Protein AF-A0A9D5HPQ9-F1 (afdb_monomer_lite)

Radius of gyration: 27.6 Å; chains: 1; bounding box: 65×71×89 Å

InterPro domains:
  IPR000668 Peptidase C1A, papain C-terminal [PF00112] (44-178)
  IPR000668 Peptidase C1A, papain C-terminal [SM00645] (13-178)
  IPR013128 Peptidase C1A [PTHR12411] (45-172)
  IPR025660 Cysteine peptidase, histidine active site [PS00639] (121-131)
  IPR025661 Cysteine peptidase, asparagine active site [PS00640] (138-157)
  IPR038765 Papain-like cysteine peptidase superfamily [SSF54001] (56-179)
  IPR039417 Papain-like cysteine endopeptidase [cd02248] (59-177)

pLDDT: mean 81.7, std 21.13, range [34.62, 98.88]

Structure (mmCIF, N/CA/C/O backbone):
data_AF-A0A9D5HPQ9-F1
#
_entry.id   AF-A0A9D5HPQ9-F1
#
loop_
_atom_site.group_PDB
_atom_site.id
_atom_site.type_symbol
_atom_site.label_atom_id
_atom_site.label_alt_id
_atom_site.label_comp_id
_atom_site.label_asym_id
_atom_site.label_entity_id
_atom_site.label_seq_id
_atom_site.pdbx_PDB_ins_code
_atom_site.Cartn_x
_atom_site.Cartn_y
_atom_site.Cartn_z
_atom_site.occupancy
_atom_site.B_iso_or_equiv
_atom_site.auth_seq_id
_atom_site.auth_comp_id
_atom_site.auth_asym_id
_atom_site.auth_atom_id
_atom_site.pdbx_PDB_model_num
ATOM 1 N N . MET A 1 1 ? 46.994 -18.334 -70.468 1.00 38.12 1 MET A N 1
ATOM 2 C CA . MET A 1 1 ? 48.173 -18.125 -69.605 1.00 38.12 1 MET A CA 1
ATOM 3 C C . MET A 1 1 ? 47.788 -17.132 -68.518 1.00 38.12 1 MET A C 1
ATOM 5 O O . MET A 1 1 ? 47.482 -16.010 -68.875 1.00 38.12 1 MET A O 1
ATOM 9 N N . ALA A 1 2 ? 47.695 -17.641 -67.278 1.00 39.78 2 ALA A N 1
ATOM 10 C CA . ALA A 1 2 ? 47.855 -17.039 -65.937 1.00 39.78 2 ALA A CA 1
ATOM 11 C C . ALA A 1 2 ? 47.457 -15.565 -65.627 1.00 39.78 2 ALA A C 1
ATOM 13 O O . ALA A 1 2 ? 47.724 -14.686 -66.436 1.00 39.78 2 ALA A O 1
ATOM 14 N N . PRO A 1 3 ? 47.089 -15.239 -64.362 1.00 50.75 3 PRO A N 1
ATOM 15 C CA . PRO A 1 3 ? 46.444 -16.086 -63.348 1.00 50.75 3 PRO A CA 1
ATOM 16 C C . PRO A 1 3 ? 45.387 -15.378 -62.461 1.00 50.75 3 PRO A C 1
ATOM 18 O O . PRO A 1 3 ? 45.191 -14.167 -62.475 1.00 50.75 3 PRO A O 1
ATOM 21 N N . LEU A 1 4 ? 44.740 -16.226 -61.658 1.00 45.69 4 LEU A N 1
ATOM 22 C CA . LEU A 1 4 ? 43.867 -15.968 -60.519 1.00 45.69 4 LEU A CA 1
ATOM 23 C C . LEU A 1 4 ? 44.405 -14.909 -59.535 1.00 45.69 4 LEU A C 1
ATOM 25 O O . LEU A 1 4 ? 45.527 -15.041 -59.053 1.00 45.69 4 LEU A O 1
ATOM 29 N N . PHE A 1 5 ? 43.532 -13.994 -59.099 1.00 52.31 5 PHE A N 1
ATOM 30 C CA . PHE A 1 5 ? 43.597 -13.380 -57.768 1.00 52.31 5 PHE A CA 1
ATOM 31 C C . PHE A 1 5 ? 42.207 -13.390 -57.103 1.00 52.31 5 PHE A C 1
ATOM 33 O O . PHE A 1 5 ? 41.342 -12.575 -57.393 1.00 52.31 5 PHE A O 1
ATOM 40 N N . ILE A 1 6 ? 42.027 -14.393 -56.241 1.00 50.91 6 ILE A N 1
ATOM 41 C CA . ILE A 1 6 ? 41.465 -14.304 -54.884 1.00 50.91 6 ILE A CA 1
ATOM 42 C C . ILE A 1 6 ? 40.050 -13.703 -54.752 1.00 50.91 6 ILE A C 1
ATOM 44 O O . ILE A 1 6 ? 39.838 -12.515 -54.527 1.00 50.91 6 ILE A O 1
ATOM 48 N N . PHE A 1 7 ? 39.083 -14.626 -54.775 1.00 46.41 7 PHE A N 1
ATOM 49 C CA . PHE A 1 7 ? 37.887 -14.629 -53.927 1.00 46.41 7 PHE A CA 1
ATOM 50 C C . PHE A 1 7 ? 38.219 -14.189 -52.491 1.00 46.41 7 PHE A C 1
ATOM 52 O O . PHE A 1 7 ? 39.007 -14.876 -51.849 1.00 46.41 7 PHE A O 1
ATOM 59 N N . LEU A 1 8 ? 37.589 -13.116 -51.994 1.00 48.72 8 LEU A N 1
ATOM 60 C CA . LEU A 1 8 ? 37.090 -12.919 -50.612 1.00 48.72 8 LEU A CA 1
ATOM 61 C C . LEU A 1 8 ? 36.952 -11.421 -50.307 1.00 48.72 8 LEU A C 1
ATOM 63 O O . LEU A 1 8 ? 37.827 -10.804 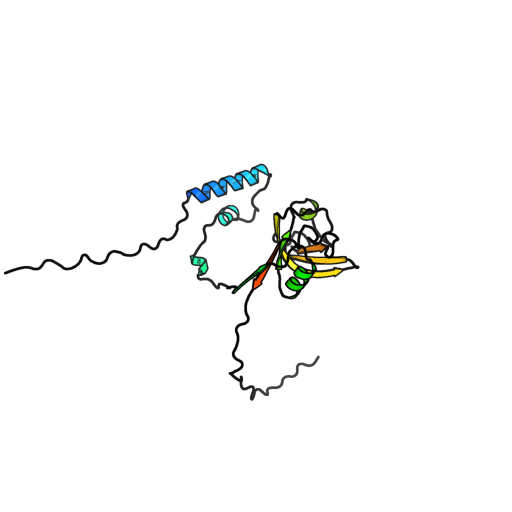-49.708 1.00 48.72 8 LEU A O 1
ATOM 67 N N . LEU A 1 9 ? 35.819 -10.834 -50.691 1.00 41.00 9 LEU A N 1
ATOM 68 C CA . LEU A 1 9 ? 35.341 -9.591 -50.074 1.00 41.00 9 LEU A CA 1
ATOM 69 C C . LEU A 1 9 ? 33.808 -9.538 -50.063 1.00 41.00 9 LEU A C 1
ATOM 71 O O . LEU A 1 9 ? 33.173 -8.539 -50.380 1.00 41.00 9 LEU A O 1
ATOM 75 N N . LEU A 1 10 ? 33.212 -10.667 -49.681 1.00 49.34 10 LEU A N 1
ATOM 76 C CA . LEU A 1 10 ? 31.871 -10.723 -49.116 1.00 49.34 10 LEU A CA 1
ATOM 77 C C . LEU A 1 10 ? 32.011 -11.289 -47.703 1.00 49.34 10 LEU A C 1
ATOM 79 O O . LEU A 1 10 ? 32.726 -12.267 -47.504 1.00 49.34 10 LEU A O 1
ATOM 83 N N . ILE A 1 11 ? 31.268 -10.689 -46.770 1.00 52.34 11 ILE A N 1
ATOM 84 C CA . ILE A 1 11 ? 31.168 -10.999 -45.334 1.00 52.34 11 ILE A CA 1
ATOM 85 C C . ILE A 1 11 ? 32.191 -10.257 -44.457 1.00 52.34 11 ILE A C 1
ATOM 87 O O . ILE A 1 11 ? 33.130 -10.839 -43.943 1.00 52.34 11 ILE A O 1
ATOM 91 N N . PHE A 1 12 ? 31.926 -8.973 -44.207 1.00 45.66 12 PHE A N 1
ATOM 92 C CA . PHE A 1 12 ? 31.966 -8.410 -42.848 1.00 45.66 12 PHE A CA 1
ATOM 93 C C . PHE A 1 12 ? 30.876 -7.334 -42.718 1.00 45.66 12 PHE A C 1
ATOM 95 O O . PHE A 1 12 ? 31.125 -6.175 -42.411 1.00 45.66 12 PHE A O 1
ATOM 102 N N . LEU A 1 13 ? 29.623 -7.739 -42.951 1.00 43.59 13 LEU A N 1
ATOM 103 C CA . LEU A 1 13 ? 28.483 -7.106 -42.287 1.00 43.59 13 LEU A CA 1
ATOM 104 C C . LEU A 1 13 ? 28.211 -7.914 -41.008 1.00 43.59 13 LEU A C 1
ATOM 106 O O . LEU A 1 13 ? 27.186 -8.574 -40.868 1.00 43.59 13 LEU A O 1
ATOM 110 N N . SER A 1 14 ? 29.197 -7.965 -40.107 1.00 43.06 14 SER A N 1
ATOM 111 C CA . SER A 1 14 ? 28.978 -8.508 -38.771 1.00 43.06 14 SER A CA 1
ATOM 112 C C . SER A 1 14 ? 28.248 -7.444 -37.971 1.00 43.06 14 SER A C 1
ATOM 114 O O . SER A 1 14 ? 28.795 -6.378 -37.693 1.00 43.06 14 SER A O 1
ATOM 116 N N . LEU A 1 15 ? 26.996 -7.758 -37.656 1.00 49.41 15 LEU A N 1
ATOM 117 C CA . LEU A 1 15 ? 26.132 -7.039 -36.745 1.00 49.41 15 LEU A CA 1
ATOM 118 C C . LEU A 1 15 ? 26.928 -6.596 -35.511 1.00 49.41 15 LEU A C 1
ATOM 120 O O . LEU A 1 15 ? 27.231 -7.412 -34.640 1.00 49.41 15 LEU A O 1
ATOM 124 N N . THR A 1 16 ? 27.227 -5.304 -35.391 1.00 45.84 16 THR A N 1
ATOM 125 C CA . THR A 1 16 ? 27.439 -4.734 -34.065 1.00 45.84 16 THR A CA 1
ATOM 126 C C . THR A 1 16 ? 26.053 -4.640 -33.454 1.00 45.84 16 THR A C 1
ATOM 128 O O . THR A 1 16 ? 25.278 -3.733 -33.761 1.00 45.84 16 THR A O 1
ATOM 131 N N . SER A 1 17 ? 25.710 -5.647 -32.655 1.00 49.41 17 SER A N 1
ATOM 132 C CA . SER A 1 17 ? 24.588 -5.606 -31.731 1.00 49.41 17 SER A CA 1
ATOM 133 C C . SER A 1 17 ? 24.601 -4.256 -31.026 1.00 49.41 17 SER A C 1
ATOM 135 O O . SER A 1 17 ? 25.559 -3.934 -30.323 1.00 49.41 17 SER A O 1
ATOM 137 N N . SER A 1 18 ? 23.564 -3.456 -31.248 1.00 43.44 18 SER A N 1
ATOM 138 C CA . SER A 1 18 ? 23.317 -2.224 -30.514 1.00 43.44 18 SER A CA 1
ATOM 139 C C . SER A 1 18 ? 23.038 -2.592 -29.058 1.00 43.44 18 SER A C 1
ATOM 141 O O . SER A 1 18 ? 21.891 -2.703 -28.636 1.00 43.44 18 SER A O 1
ATOM 143 N N . SER A 1 19 ? 24.086 -2.822 -28.270 1.00 53.97 19 SER A N 1
ATOM 144 C CA . SER A 1 19 ? 23.981 -2.626 -26.835 1.00 53.97 19 SER A CA 1
ATOM 145 C C . SER A 1 19 ? 23.745 -1.131 -26.663 1.00 53.97 19 SER A C 1
ATOM 147 O O . SER A 1 19 ? 24.659 -0.342 -26.901 1.00 53.97 19 SER A O 1
ATOM 149 N N . LEU A 1 20 ? 22.513 -0.733 -26.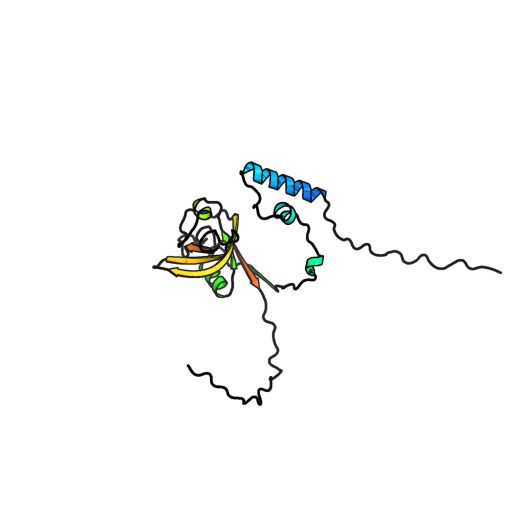338 1.00 46.97 20 LEU A N 1
ATOM 150 C CA . LEU A 1 20 ? 22.236 0.616 -25.858 1.00 46.97 20 LEU A CA 1
ATOM 151 C C . LEU A 1 20 ? 23.067 0.834 -24.586 1.00 46.97 20 LEU A C 1
ATOM 153 O O . LEU A 1 20 ? 22.629 0.527 -23.481 1.00 46.97 20 LEU A O 1
ATOM 157 N N . SER A 1 21 ? 24.279 1.356 -24.733 1.00 55.25 21 SER A N 1
ATOM 158 C CA . SER A 1 21 ? 24.924 2.118 -23.680 1.00 55.25 21 SER A CA 1
ATOM 159 C C . SER A 1 21 ? 24.145 3.425 -23.581 1.00 55.25 21 SER A C 1
ATOM 161 O O . SER A 1 21 ? 24.207 4.273 -24.471 1.00 55.25 21 SER A O 1
ATOM 163 N N . ILE A 1 22 ? 23.345 3.567 -22.524 1.00 56.34 22 ILE A N 1
ATOM 164 C CA . ILE A 1 22 ? 22.762 4.863 -22.173 1.00 56.34 22 ILE A CA 1
ATOM 165 C C . ILE A 1 22 ? 23.944 5.840 -22.028 1.00 56.34 22 ILE A C 1
ATOM 167 O O . ILE A 1 22 ? 24.915 5.503 -21.345 1.00 56.34 22 ILE A O 1
ATOM 171 N N . PRO A 1 23 ? 23.929 7.007 -22.693 1.00 49.50 23 PRO A N 1
ATOM 172 C CA . PRO A 1 23 ? 25.040 7.946 -22.623 1.00 49.50 23 PRO A CA 1
ATOM 173 C C . PRO A 1 23 ? 25.263 8.414 -21.177 1.00 49.50 23 PRO A C 1
ATOM 175 O O . PRO A 1 23 ? 24.329 8.860 -20.512 1.00 49.50 23 PRO A O 1
ATOM 178 N N . ILE A 1 24 ? 26.523 8.355 -20.727 1.00 55.88 24 ILE A N 1
ATOM 179 C CA . ILE A 1 24 ? 27.037 8.740 -19.391 1.00 55.88 24 ILE A CA 1
ATOM 180 C C . ILE A 1 24 ? 26.511 10.115 -18.922 1.00 55.88 24 ILE A C 1
ATOM 182 O O . ILE A 1 24 ? 26.346 10.366 -17.732 1.00 55.88 24 ILE A O 1
ATOM 186 N N . GLN A 1 25 ? 26.189 11.002 -19.863 1.00 50.41 25 GLN A N 1
ATOM 187 C CA . GLN A 1 25 ? 25.683 12.348 -19.605 1.00 50.41 25 GLN A CA 1
ATOM 188 C C . GLN A 1 25 ? 24.333 12.378 -18.858 1.00 50.41 25 GLN A C 1
ATOM 190 O O . GLN A 1 25 ? 24.101 13.278 -18.055 1.00 50.41 25 GLN A O 1
ATOM 195 N N . TYR A 1 26 ? 23.472 11.370 -19.049 1.00 54.91 26 TYR A N 1
ATOM 196 C CA . TYR A 1 26 ? 22.179 11.287 -18.354 1.00 54.91 26 TYR A CA 1
ATOM 197 C C . TYR A 1 26 ? 22.326 10.898 -16.867 1.00 54.91 26 TYR A C 1
ATOM 199 O O . TYR A 1 26 ? 21.518 11.288 -16.020 1.00 54.91 26 TYR A O 1
ATOM 207 N N . GLU A 1 27 ? 23.389 10.165 -16.526 1.00 66.56 27 GLU A N 1
ATOM 208 C CA . GLU A 1 27 ? 23.674 9.703 -15.163 1.00 66.56 27 GLU A CA 1
ATOM 209 C C . GLU A 1 27 ? 24.104 10.864 -14.249 1.00 66.56 27 GLU A C 1
ATOM 211 O O . GLU A 1 27 ? 23.610 10.987 -13.125 1.00 66.56 27 GLU A O 1
ATOM 216 N N . SER A 1 28 ? 24.962 11.770 -14.742 1.00 70.12 28 SER A N 1
ATOM 217 C CA . SER A 1 28 ? 25.439 12.920 -13.961 1.00 70.12 28 SER A CA 1
ATOM 218 C C . SER A 1 28 ? 24.342 13.939 -13.661 1.00 70.12 28 SER A C 1
ATOM 220 O O . SER A 1 28 ? 24.288 14.456 -12.546 1.00 70.12 28 SER A O 1
ATOM 222 N N . GLU A 1 29 ? 23.456 14.213 -14.621 1.00 77.81 29 GLU A N 1
ATOM 223 C CA . GLU A 1 29 ? 22.357 15.170 -14.439 1.00 77.81 29 GLU A CA 1
ATOM 224 C C . GLU A 1 29 ? 21.319 14.634 -13.447 1.00 77.81 29 GLU A C 1
ATOM 226 O O . GLU A 1 29 ? 20.934 15.335 -12.510 1.00 77.81 29 GLU A O 1
ATOM 231 N N . THR A 1 30 ? 20.933 13.360 -13.580 1.00 77.44 30 THR A N 1
ATOM 232 C CA . THR A 1 30 ? 19.990 12.706 -12.657 1.00 77.44 30 THR A CA 1
ATOM 233 C C . THR A 1 30 ? 20.536 12.690 -11.228 1.00 77.44 30 THR A C 1
ATOM 235 O O . THR A 1 30 ? 19.816 13.010 -10.278 1.00 77.44 30 THR A O 1
ATOM 238 N N . ARG A 1 31 ? 21.833 12.388 -11.073 1.00 82.00 31 ARG A N 1
ATOM 239 C CA . ARG A 1 31 ? 22.522 12.437 -9.780 1.00 82.00 31 ARG A CA 1
ATOM 240 C C . ARG A 1 31 ? 22.549 13.852 -9.211 1.00 82.00 31 ARG A C 1
ATOM 242 O O . ARG A 1 31 ? 22.188 14.035 -8.056 1.00 82.00 31 ARG A O 1
ATOM 249 N N . GLN A 1 32 ? 22.891 14.866 -10.004 1.00 84.94 32 GLN A N 1
ATOM 250 C CA . GLN A 1 32 ? 22.898 16.260 -9.542 1.00 84.94 32 GLN A CA 1
ATOM 251 C C . GLN A 1 32 ? 21.516 16.755 -9.098 1.00 84.94 32 GLN A C 1
ATOM 253 O O . GLN A 1 32 ? 21.417 17.420 -8.067 1.00 84.94 32 GLN A O 1
ATOM 258 N N . ILE A 1 33 ? 20.450 16.413 -9.828 1.00 84.88 33 ILE A N 1
ATOM 259 C CA . ILE A 1 33 ? 19.077 16.804 -9.473 1.00 84.88 33 ILE A CA 1
ATOM 260 C C . ILE A 1 33 ? 18.684 16.216 -8.115 1.00 84.88 33 ILE A C 1
ATOM 262 O O . ILE A 1 33 ? 18.168 16.930 -7.253 1.00 84.88 33 ILE A O 1
ATOM 266 N N . PHE A 1 34 ? 18.943 14.926 -7.906 1.00 84.25 34 PHE A N 1
ATOM 267 C CA . PHE A 1 34 ? 18.580 14.256 -6.662 1.00 84.25 34 PHE A CA 1
ATOM 268 C C . PHE A 1 34 ? 19.435 14.719 -5.475 1.00 84.25 34 PHE A C 1
ATOM 270 O O . PHE A 1 34 ? 18.898 14.983 -4.404 1.00 84.25 34 PHE A O 1
ATOM 277 N N . GLU A 1 35 ? 20.745 14.899 -5.656 1.00 86.00 35 GLU A N 1
ATOM 278 C CA . GLU A 1 35 ? 21.619 15.486 -4.626 1.00 86.00 35 GLU A CA 1
ATOM 279 C C . GLU A 1 35 ? 21.175 16.912 -4.264 1.00 86.00 35 GLU A C 1
ATOM 281 O O . GLU A 1 35 ? 21.096 17.270 -3.089 1.00 86.00 35 GLU A O 1
ATOM 286 N N . GLY A 1 36 ? 20.794 17.716 -5.262 1.00 87.88 36 GLY A N 1
ATOM 287 C CA . GLY A 1 36 ? 20.205 19.035 -5.042 1.00 87.88 36 GLY A CA 1
ATOM 288 C C . GLY A 1 36 ? 18.900 18.966 -4.242 1.00 87.88 36 GLY A C 1
ATOM 289 O O . GLY A 1 36 ? 18.675 19.783 -3.347 1.00 87.88 36 GLY A O 1
ATOM 290 N N . TRP A 1 37 ? 18.057 17.963 -4.506 1.00 87.75 37 TRP A N 1
ATOM 291 C CA . TRP A 1 37 ? 16.849 17.708 -3.720 1.00 87.75 37 TRP A CA 1
ATOM 292 C C . TRP A 1 37 ? 17.170 17.318 -2.272 1.00 87.75 37 TRP A C 1
ATOM 294 O O . TRP A 1 37 ? 16.543 17.865 -1.363 1.00 87.75 37 TRP A O 1
ATOM 304 N N . LEU A 1 38 ? 18.150 16.437 -2.040 1.00 86.69 38 LEU A N 1
ATOM 305 C CA . LEU A 1 38 ? 18.577 16.033 -0.696 1.00 86.69 38 LEU A CA 1
ATOM 306 C C . LEU A 1 38 ? 19.010 17.245 0.134 1.00 86.69 38 LEU A C 1
ATOM 308 O O . LEU A 1 38 ? 18.511 17.442 1.242 1.00 86.69 38 LEU A O 1
ATOM 312 N N . ILE A 1 39 ? 19.867 18.098 -0.438 1.00 88.06 39 ILE A N 1
ATOM 313 C CA . ILE A 1 39 ? 20.344 19.331 0.201 1.00 88.06 39 ILE A CA 1
ATOM 314 C C . ILE A 1 39 ? 19.168 20.259 0.518 1.00 88.06 39 ILE A C 1
ATOM 316 O O . ILE A 1 39 ? 19.036 20.725 1.651 1.00 88.06 39 ILE A O 1
ATOM 320 N N . LYS A 1 40 ? 18.274 20.485 -0.455 1.00 91.56 40 LYS A N 1
ATOM 321 C CA . LYS A 1 40 ? 17.101 21.358 -0.298 1.00 91.56 40 LYS A CA 1
ATOM 322 C C . LYS A 1 40 ? 16.170 20.916 0.839 1.00 91.56 40 LYS A C 1
ATOM 324 O O . LYS A 1 40 ? 15.532 21.768 1.449 1.00 91.56 40 LYS A O 1
ATOM 329 N N . HIS A 1 41 ? 16.085 19.616 1.119 1.00 83.94 41 HIS A N 1
ATOM 330 C CA . HIS A 1 41 ? 15.172 19.052 2.123 1.00 83.94 41 HIS A CA 1
ATOM 331 C C . HIS A 1 41 ? 15.889 18.516 3.368 1.00 83.94 41 HIS A C 1
ATOM 333 O O . HIS A 1 41 ? 15.272 17.806 4.164 1.00 83.94 41 HIS A O 1
ATOM 339 N N . SER A 1 42 ? 17.180 18.827 3.533 1.00 85.56 42 SER A N 1
ATOM 340 C CA . SER A 1 42 ? 18.008 18.352 4.652 1.00 85.56 42 SER A CA 1
ATOM 341 C C . SER A 1 42 ? 17.936 16.829 4.848 1.00 85.56 42 SER A C 1
ATOM 343 O O . SER A 1 42 ? 17.895 16.330 5.972 1.00 85.56 42 SER A O 1
ATOM 345 N N . LYS A 1 43 ? 17.885 16.082 3.741 1.00 84.00 43 LYS A N 1
ATOM 346 C CA . LYS A 1 43 ? 17.922 14.617 3.721 1.00 84.00 43 LYS A CA 1
ATOM 347 C C . LYS A 1 43 ? 19.343 14.145 3.416 1.00 84.00 43 LYS A C 1
ATOM 349 O O . LYS A 1 43 ? 20.098 14.828 2.729 1.00 84.00 43 LYS A O 1
ATOM 354 N N . SER A 1 44 ? 19.695 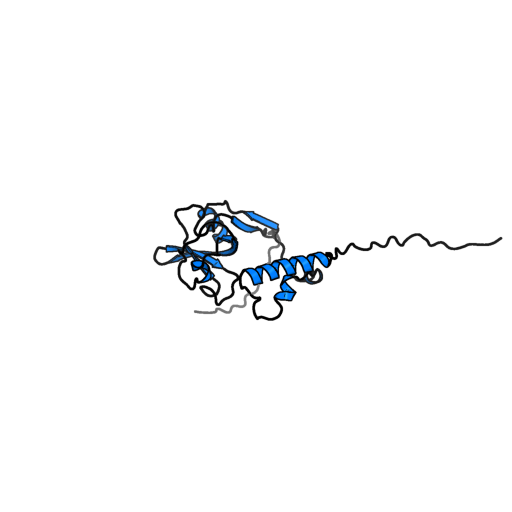12.961 3.898 1.00 82.12 44 SER A N 1
ATOM 355 C CA . SER A 1 44 ? 20.954 12.287 3.579 1.00 82.12 44 SER A CA 1
ATOM 356 C C . SER A 1 44 ? 20.677 10.887 3.046 1.00 82.12 44 SER A C 1
ATOM 358 O O . SER A 1 44 ? 19.596 10.336 3.264 1.00 82.12 44 SER A O 1
ATOM 360 N N . TYR A 1 45 ? 21.669 10.300 2.379 1.00 78.19 45 TYR A N 1
ATOM 361 C CA . TYR A 1 45 ? 21.689 8.853 2.178 1.00 78.19 45 TYR A CA 1
ATOM 362 C C . TYR A 1 45 ? 21.683 8.140 3.534 1.00 78.19 45 TYR A C 1
ATOM 364 O O . TYR A 1 45 ? 22.130 8.690 4.547 1.00 78.19 45 TYR A O 1
ATOM 372 N N . ASN A 1 46 ? 21.159 6.923 3.543 1.00 70.44 46 ASN A N 1
ATOM 373 C CA . ASN A 1 46 ? 21.265 6.009 4.660 1.00 70.44 46 ASN A CA 1
ATOM 374 C C . ASN A 1 46 ? 22.736 5.575 4.820 1.00 70.44 46 ASN A C 1
ATOM 376 O O . ASN A 1 46 ? 23.487 5.446 3.853 1.00 70.44 46 ASN A O 1
ATOM 380 N N . ASN A 1 47 ? 23.170 5.381 6.065 1.00 66.88 47 ASN A N 1
ATOM 381 C CA . ASN A 1 47 ? 24.562 5.083 6.409 1.00 66.88 47 ASN A CA 1
ATOM 382 C C . ASN A 1 47 ? 24.971 3.630 6.095 1.00 66.88 47 ASN A C 1
ATOM 384 O O . ASN A 1 47 ? 26.110 3.243 6.356 1.00 66.88 47 ASN A O 1
ATOM 388 N N . ASN A 1 48 ? 24.073 2.811 5.543 1.00 61.66 48 ASN A N 1
ATOM 389 C CA . ASN A 1 48 ? 24.395 1.483 5.033 1.00 61.66 48 ASN A CA 1
ATOM 390 C C . ASN A 1 48 ? 25.023 1.591 3.628 1.00 61.66 48 ASN A C 1
ATOM 392 O O . ASN A 1 48 ? 24.474 2.119 2.664 1.00 61.66 48 ASN A O 1
ATOM 396 N N . THR A 1 49 ? 26.275 1.152 3.561 1.00 66.81 49 THR A N 1
ATOM 397 C CA . THR A 1 49 ? 27.260 1.493 2.535 1.00 66.81 49 THR A CA 1
ATOM 398 C C . THR A 1 49 ? 26.955 0.898 1.165 1.00 66.81 49 THR A C 1
ATOM 400 O O . THR A 1 49 ? 27.220 -0.282 0.953 1.00 66.81 49 THR A O 1
ATOM 403 N N . ASN A 1 50 ? 26.494 1.769 0.258 1.00 66.00 50 ASN A N 1
ATOM 404 C CA . ASN A 1 50 ? 26.570 1.754 -1.218 1.00 66.00 50 ASN A CA 1
ATOM 405 C C . ASN A 1 50 ? 25.307 2.342 -1.884 1.00 66.00 50 ASN A C 1
ATOM 407 O O . ASN A 1 50 ? 25.310 2.490 -3.104 1.00 66.00 50 ASN A O 1
ATOM 411 N N . GLU A 1 51 ? 24.288 2.759 -1.115 1.00 72.81 51 GLU A N 1
ATOM 412 C CA . GLU A 1 51 ? 23.022 3.325 -1.626 1.00 72.81 51 GLU A CA 1
ATOM 413 C C . GLU A 1 51 ? 23.238 4.397 -2.704 1.00 72.81 51 GLU A C 1
ATOM 415 O O . GLU A 1 51 ? 22.570 4.394 -3.738 1.00 72.81 51 GLU A O 1
ATOM 420 N N . LYS A 1 52 ? 24.210 5.293 -2.486 1.00 72.75 52 LYS A N 1
ATOM 421 C CA . LYS A 1 52 ? 24.558 6.352 -3.436 1.00 72.75 52 LYS A CA 1
ATOM 422 C C . LYS A 1 52 ? 24.938 5.806 -4.808 1.00 72.75 52 LYS A C 1
ATOM 424 O O . LYS A 1 52 ? 24.476 6.338 -5.805 1.00 72.75 52 LYS A O 1
ATOM 429 N N . GLU A 1 53 ? 25.767 4.770 -4.863 1.00 74.81 53 GLU A N 1
ATOM 430 C CA . GLU A 1 53 ? 26.198 4.185 -6.134 1.00 74.81 53 GLU A CA 1
ATOM 431 C C . GLU A 1 53 ? 25.158 3.195 -6.674 1.00 74.81 53 GLU A C 1
ATOM 433 O O . GLU A 1 53 ? 24.979 3.104 -7.882 1.00 74.81 53 GLU A O 1
ATOM 438 N N . GLU A 1 54 ? 24.408 2.502 -5.808 1.00 74.88 54 GLU A N 1
ATOM 439 C CA . GLU A 1 54 ? 23.336 1.588 -6.216 1.00 74.88 54 GLU A CA 1
ATOM 440 C C . GLU A 1 54 ? 22.143 2.298 -6.862 1.00 74.88 54 GLU A C 1
ATOM 442 O O . GLU A 1 54 ? 21.608 1.795 -7.852 1.00 74.88 54 GLU A O 1
ATOM 447 N N . ARG A 1 55 ? 21.754 3.477 -6.354 1.00 76.56 55 ARG A N 1
ATOM 448 C CA . ARG A 1 55 ? 20.609 4.263 -6.848 1.00 76.56 55 ARG A CA 1
ATOM 449 C C . ARG A 1 55 ? 20.739 4.655 -8.321 1.00 76.56 55 ARG A C 1
ATOM 451 O O . ARG A 1 55 ? 19.722 4.747 -9.002 1.00 76.56 55 ARG A O 1
ATOM 458 N N . TYR A 1 56 ? 21.961 4.865 -8.810 1.00 76.62 56 TYR A N 1
ATOM 459 C CA . TYR A 1 56 ? 22.221 5.264 -10.199 1.00 76.62 56 TYR A CA 1
ATOM 460 C C . TYR A 1 56 ? 22.767 4.125 -11.061 1.00 76.62 56 TYR A C 1
ATOM 462 O O . TYR A 1 56 ? 23.216 4.365 -12.180 1.00 76.62 56 TYR A O 1
ATOM 470 N N . ARG A 1 57 ? 22.718 2.872 -10.585 1.00 75.00 57 ARG A N 1
ATOM 471 C CA . ARG A 1 57 ? 23.157 1.739 -11.404 1.00 75.00 57 ARG A CA 1
ATOM 472 C C . ARG A 1 57 ? 22.310 1.625 -12.665 1.00 75.00 57 ARG A C 1
ATOM 474 O O . ARG A 1 57 ? 21.089 1.496 -12.612 1.00 75.00 57 ARG A O 1
ATOM 481 N N . VAL A 1 58 ? 22.998 1.555 -13.799 1.00 80.31 58 VAL A N 1
ATOM 482 C CA . VAL A 1 58 ? 22.407 1.152 -15.075 1.00 80.31 58 VAL A CA 1
ATOM 483 C C . VAL A 1 58 ? 21.935 -0.304 -14.982 1.00 80.31 58 VAL A C 1
ATOM 485 O O . VAL A 1 58 ? 22.515 -1.118 -14.256 1.00 80.31 58 VAL A O 1
ATOM 488 N N . CYS A 1 59 ? 20.865 -0.628 -15.714 1.00 82.19 59 CYS A N 1
ATOM 489 C CA . CYS A 1 59 ? 20.330 -1.983 -15.806 1.00 82.19 59 CYS A CA 1
ATOM 490 C C . CYS A 1 59 ? 21.436 -2.981 -16.191 1.00 82.19 59 CYS A C 1
ATOM 492 O O . CYS A 1 59 ? 21.946 -2.968 -17.310 1.00 82.19 59 CYS A O 1
ATOM 494 N N . ASP A 1 60 ? 21.798 -3.851 -15.248 1.00 83.69 60 ASP A N 1
ATOM 495 C CA . ASP A 1 60 ? 22.780 -4.912 -15.453 1.00 83.69 60 ASP A CA 1
ATOM 496 C C . ASP A 1 60 ? 22.088 -6.132 -16.067 1.00 83.69 60 ASP A C 1
ATOM 498 O O . ASP A 1 60 ? 21.496 -6.961 -15.368 1.00 83.69 60 ASP A O 1
ATOM 502 N N . THR A 1 61 ? 22.142 -6.229 -17.394 1.00 84.19 61 THR A N 1
ATOM 503 C CA . THR A 1 61 ? 21.483 -7.297 -18.154 1.00 84.19 61 THR A CA 1
ATOM 504 C C . THR A 1 61 ? 22.044 -8.681 -17.842 1.00 84.19 61 THR A C 1
ATOM 506 O O . THR A 1 61 ? 21.333 -9.668 -18.020 1.00 84.19 61 THR A O 1
ATOM 509 N N . ASN A 1 62 ? 23.257 -8.793 -17.287 1.00 84.88 62 ASN A N 1
ATOM 510 C CA . ASN A 1 62 ? 23.805 -10.086 -16.875 1.00 84.88 62 ASN A CA 1
ATOM 511 C C . ASN A 1 62 ? 22.990 -10.702 -15.733 1.00 84.88 62 ASN A C 1
ATOM 513 O O . ASN A 1 62 ? 22.866 -11.925 -15.653 1.00 84.88 62 ASN A O 1
ATOM 517 N N . LYS A 1 63 ? 22.345 -9.876 -14.895 1.00 82.88 63 LYS A N 1
ATOM 518 C CA . LYS A 1 63 ? 21.429 -10.358 -13.850 1.00 82.88 63 LYS A CA 1
ATOM 519 C C . LYS A 1 63 ? 20.146 -10.973 -14.414 1.00 82.88 63 LYS A C 1
ATOM 521 O O . LYS A 1 63 ? 19.485 -11.716 -13.693 1.00 82.88 63 LYS A O 1
ATOM 526 N N . LEU A 1 64 ? 19.808 -10.748 -15.688 1.00 79.31 64 LEU A N 1
ATOM 527 C CA . LEU A 1 64 ? 18.657 -11.393 -16.341 1.00 79.31 64 LEU A CA 1
ATOM 528 C C . LEU A 1 64 ? 18.857 -12.900 -16.544 1.00 79.31 64 LEU A C 1
ATOM 530 O O . LEU A 1 64 ? 17.880 -13.619 -16.719 1.00 79.31 64 LEU A O 1
ATOM 534 N N . SER A 1 65 ? 20.101 -13.387 -16.484 1.00 79.69 65 SER A N 1
ATOM 535 C CA . SER A 1 65 ? 20.409 -14.824 -16.512 1.00 79.69 65 SER A CA 1
ATOM 536 C C . SER A 1 65 ? 20.029 -15.562 -15.216 1.00 79.69 65 SER A C 1
ATOM 538 O O . SER A 1 65 ? 20.062 -16.792 -15.168 1.00 79.69 65 SER A O 1
ATOM 540 N N . SER A 1 66 ? 19.659 -14.827 -14.160 1.00 84.62 66 SER A N 1
ATOM 541 C CA . SER A 1 66 ? 19.182 -15.396 -12.898 1.00 84.62 66 SER A CA 1
ATOM 542 C C . SER A 1 66 ? 17.762 -15.977 -13.019 1.00 84.62 66 SER A C 1
ATOM 544 O O . SER A 1 66 ? 17.103 -15.873 -14.052 1.00 84.62 66 SER A O 1
ATOM 546 N N . ARG A 1 67 ? 17.263 -16.630 -11.958 1.00 84.62 67 ARG A N 1
ATOM 547 C CA . ARG A 1 67 ? 15.877 -17.125 -11.927 1.00 84.62 67 ARG A CA 1
ATOM 548 C C . ARG A 1 67 ? 14.906 -15.942 -11.995 1.00 84.62 67 ARG A C 1
ATOM 550 O O . ARG A 1 67 ? 14.760 -15.210 -11.022 1.00 84.62 67 ARG A O 1
ATOM 557 N N . VAL A 1 68 ? 14.207 -15.802 -13.118 1.00 87.44 68 VAL A N 1
ATOM 558 C CA . VAL A 1 68 ? 13.188 -14.764 -13.331 1.00 87.44 68 VAL A CA 1
ATOM 559 C C . VAL A 1 68 ? 11.786 -15.347 -13.156 1.00 87.44 68 VAL A C 1
ATOM 561 O O . VAL A 1 68 ? 11.480 -16.438 -13.640 1.00 87.44 68 VAL A O 1
ATOM 564 N N . VAL A 1 69 ? 10.911 -14.597 -12.484 1.00 90.69 69 VAL A N 1
ATOM 565 C CA . VAL A 1 69 ? 9.471 -14.876 -12.415 1.00 90.69 69 VAL A CA 1
ATOM 566 C C . VAL A 1 69 ? 8.755 -14.000 -13.439 1.00 90.69 69 VAL A C 1
ATOM 568 O O . VAL A 1 69 ? 8.990 -12.797 -13.497 1.00 90.69 69 VAL A O 1
ATOM 571 N N . SER A 1 70 ? 7.865 -14.590 -14.238 1.00 92.12 70 SER A N 1
ATOM 572 C CA . SER A 1 70 ? 7.019 -13.854 -15.183 1.00 92.12 70 SER A CA 1
ATOM 573 C C . SER A 1 70 ? 5.578 -13.765 -14.694 1.00 92.12 70 SER A C 1
ATOM 575 O O . SER A 1 70 ? 5.049 -14.719 -14.117 1.00 92.12 70 SER A O 1
ATOM 577 N N . ILE A 1 71 ? 4.918 -12.651 -14.994 1.00 96.44 71 ILE A N 1
ATOM 578 C CA . ILE A 1 71 ? 3.469 -12.469 -14.849 1.00 96.44 71 ILE A CA 1
ATOM 579 C C . ILE A 1 71 ? 2.823 -12.518 -16.232 1.00 96.44 71 ILE A C 1
ATOM 581 O O . ILE A 1 71 ? 3.469 -12.214 -17.231 1.00 96.44 71 ILE A O 1
ATOM 585 N N . ASP A 1 72 ? 1.549 -12.883 -16.293 1.00 97.25 72 ASP A N 1
ATOM 586 C CA . ASP A 1 72 ? 0.810 -12.967 -17.558 1.00 97.25 72 ASP A CA 1
ATOM 587 C C . ASP A 1 72 ? -0.007 -11.688 -17.829 1.00 97.25 72 ASP A C 1
ATOM 589 O O . ASP A 1 72 ? -0.681 -11.568 -18.850 1.00 97.25 72 ASP A O 1
ATOM 593 N N . GLY A 1 73 ? 0.027 -10.741 -16.889 1.00 97.75 73 GLY A N 1
ATOM 594 C CA . GLY A 1 73 ? -0.610 -9.435 -16.965 1.00 97.75 73 GLY A CA 1
ATOM 595 C C . GLY A 1 73 ? -0.739 -8.803 -15.583 1.00 97.75 73 GLY A C 1
ATOM 596 O O . GLY A 1 73 ? -0.251 -9.337 -14.587 1.00 97.75 73 GLY A O 1
ATOM 597 N N . TYR A 1 74 ? -1.440 -7.681 -15.516 1.00 98.12 74 TYR A N 1
ATOM 598 C CA . TYR A 1 74 ? -1.842 -7.023 -14.277 1.00 98.12 74 TYR A CA 1
ATOM 599 C C . TYR A 1 74 ? -3.245 -6.446 -14.454 1.00 98.12 74 TYR A C 1
ATOM 601 O O . TYR A 1 74 ? -3.738 -6.310 -15.577 1.00 98.12 74 TYR A O 1
ATOM 609 N N . ARG A 1 75 ? -3.911 -6.124 -13.348 1.00 98.06 75 ARG A N 1
ATOM 610 C CA . ARG A 1 75 ? -5.217 -5.465 -13.365 1.00 98.06 75 ARG A CA 1
ATOM 611 C C . ARG A 1 75 ? -5.278 -4.340 -12.361 1.00 98.06 75 ARG A C 1
ATOM 613 O O . ARG A 1 75 ? -4.718 -4.438 -11.273 1.00 98.06 75 ARG A O 1
ATOM 620 N N . PHE A 1 76 ? -6.026 -3.312 -12.738 1.00 98.50 76 PHE A N 1
ATOM 621 C CA . PHE A 1 76 ? -6.488 -2.289 -11.819 1.00 98.50 76 PHE A CA 1
ATOM 622 C C . PHE A 1 76 ? -7.679 -2.811 -11.020 1.00 98.50 76 PHE A C 1
ATOM 624 O O . PHE A 1 76 ? -8.550 -3.511 -11.544 1.00 98.50 76 PHE A O 1
ATOM 631 N N . VAL A 1 77 ? -7.716 -2.450 -9.745 1.00 98.56 77 VAL A N 1
ATOM 632 C CA . VAL A 1 77 ? -8.925 -2.522 -8.927 1.00 98.56 77 VAL A CA 1
ATOM 633 C C . VAL A 1 77 ? -9.795 -1.312 -9.269 1.00 98.56 77 VAL A C 1
ATOM 635 O O . VAL A 1 77 ? -9.270 -0.235 -9.550 1.00 98.56 77 VAL A O 1
ATOM 638 N N . ASN A 1 78 ? -11.121 -1.468 -9.233 1.00 98.31 78 ASN A N 1
ATOM 639 C CA . ASN A 1 78 ? -12.031 -0.340 -9.425 1.00 98.31 78 ASN A CA 1
ATOM 640 C C . ASN A 1 78 ? -11.724 0.768 -8.400 1.00 98.31 78 ASN A C 1
ATOM 642 O O . ASN A 1 78 ? -11.789 0.499 -7.195 1.00 98.31 78 ASN A O 1
ATOM 646 N N . PRO A 1 79 ? -11.398 1.990 -8.853 1.00 98.00 79 PRO A N 1
ATOM 647 C CA . PRO A 1 79 ? -10.977 3.063 -7.968 1.00 98.00 79 PRO A CA 1
ATOM 648 C C . PRO A 1 79 ? -12.150 3.579 -7.132 1.00 98.00 79 PRO A C 1
ATOM 650 O O . PRO A 1 79 ? -13.310 3.487 -7.535 1.00 98.00 79 PRO A O 1
ATOM 653 N N . ARG A 1 80 ? -11.831 4.171 -5.978 1.00 97.56 80 ARG A N 1
ATOM 654 C CA . ARG A 1 80 ? -12.787 4.730 -5.009 1.00 97.56 80 ARG A CA 1
ATOM 655 C C . ARG A 1 80 ? -13.845 3.710 -4.579 1.00 97.56 80 ARG A C 1
ATOM 657 O O . ARG A 1 80 ? -15.039 4.001 -4.539 1.00 97.56 80 ARG A O 1
ATOM 664 N N . ASN A 1 81 ? -13.405 2.482 -4.315 1.00 97.69 81 ASN A N 1
ATOM 665 C CA . ASN A 1 81 ? -14.284 1.401 -3.897 1.00 97.69 81 ASN A CA 1
ATOM 666 C C . ASN A 1 81 ? -13.546 0.428 -2.966 1.00 97.69 81 ASN A C 1
ATOM 668 O O . ASN A 1 81 ? -12.947 -0.554 -3.412 1.00 97.69 81 ASN A O 1
ATOM 672 N N . GLU A 1 82 ? -13.625 0.676 -1.655 1.00 97.94 82 GLU A N 1
ATOM 673 C CA . GLU A 1 82 ? -12.990 -0.173 -0.635 1.00 97.94 82 GLU A CA 1
ATOM 674 C C . GLU A 1 82 ? -13.458 -1.638 -0.702 1.00 97.94 82 GLU A C 1
ATOM 676 O O . GLU A 1 82 ? -12.674 -2.545 -0.438 1.00 97.94 82 GLU A O 1
ATOM 681 N N . ASN A 1 83 ? -14.694 -1.912 -1.135 1.00 97.75 83 ASN A N 1
ATOM 682 C CA . ASN A 1 83 ? -15.176 -3.286 -1.305 1.00 97.75 83 ASN A CA 1
ATOM 683 C C . ASN A 1 83 ? -14.489 -4.008 -2.479 1.00 97.75 83 ASN A C 1
ATOM 685 O O . ASN A 1 83 ? -14.197 -5.200 -2.400 1.00 97.75 83 ASN A O 1
ATOM 689 N N . SER A 1 84 ? -14.198 -3.296 -3.569 1.00 98.31 84 SER A N 1
ATOM 690 C CA . SER A 1 84 ? -13.436 -3.850 -4.695 1.00 98.31 84 SER A CA 1
ATOM 691 C C . SER A 1 84 ? -11.995 -4.141 -4.286 1.00 98.31 84 SER A C 1
ATOM 693 O O . SER A 1 84 ? -11.481 -5.215 -4.602 1.00 98.31 84 SER A O 1
ATOM 695 N N . LEU A 1 85 ? -11.377 -3.238 -3.515 1.00 98.69 85 LEU A N 1
ATOM 696 C CA . LEU A 1 85 ? -10.055 -3.469 -2.931 1.00 98.69 85 LEU A CA 1
ATOM 697 C C . LEU A 1 85 ? -10.070 -4.665 -1.976 1.00 98.69 85 LEU A C 1
ATOM 699 O O . LEU A 1 85 ? -9.224 -5.545 -2.095 1.00 98.69 85 LEU A O 1
ATOM 703 N N . LYS A 1 86 ? -11.082 -4.771 -1.109 1.00 98.56 86 LYS A N 1
ATOM 704 C CA . LYS A 1 86 ? -11.234 -5.878 -0.153 1.00 98.56 86 LYS A CA 1
ATOM 705 C C . LYS A 1 86 ? -11.293 -7.224 -0.865 1.00 98.56 86 LYS A C 1
ATOM 707 O O . LYS A 1 86 ? -10.604 -8.161 -0.471 1.00 98.56 86 LYS A O 1
ATOM 712 N N . LYS A 1 87 ? -12.080 -7.311 -1.943 1.00 98.62 87 LYS A N 1
ATOM 713 C CA . LYS A 1 87 ? -12.170 -8.513 -2.784 1.00 98.62 87 LYS A CA 1
ATOM 714 C C . LYS A 1 87 ? -10.826 -8.866 -3.418 1.00 98.62 87 LYS A C 1
ATOM 716 O O . LYS A 1 87 ? -10.475 -10.039 -3.443 1.00 98.62 87 LYS A O 1
ATOM 721 N N . ALA A 1 88 ? -10.072 -7.885 -3.912 1.00 98.62 88 ALA A N 1
ATOM 722 C CA . ALA A 1 88 ? -8.751 -8.132 -4.485 1.00 98.62 88 ALA A CA 1
ATOM 723 C C . ALA A 1 88 ? -7.751 -8.622 -3.421 1.00 98.62 88 ALA A C 1
ATOM 725 O O . ALA A 1 88 ? -7.137 -9.670 -3.611 1.00 98.62 88 ALA A O 1
ATOM 726 N N . VAL A 1 89 ? -7.677 -7.939 -2.271 1.00 98.75 89 VAL A N 1
ATOM 727 C CA . VAL A 1 89 ? -6.789 -8.290 -1.146 1.00 98.75 89 VAL A CA 1
ATOM 728 C C . VAL A 1 89 ? -7.097 -9.681 -0.586 1.00 98.75 89 VAL A C 1
ATOM 730 O O . VAL A 1 89 ? -6.188 -10.410 -0.209 1.00 98.75 89 VAL A O 1
ATOM 733 N N . ALA A 1 90 ? -8.367 -10.098 -0.590 1.00 98.62 90 ALA A N 1
ATOM 734 C CA . ALA A 1 90 ? -8.762 -11.445 -0.170 1.00 98.62 90 ALA A CA 1
ATOM 735 C C . ALA A 1 90 ? -8.176 -12.566 -1.051 1.00 98.62 90 ALA A C 1
ATOM 737 O O . ALA A 1 90 ? -8.099 -13.707 -0.608 1.00 98.62 90 ALA A O 1
ATOM 738 N N . ASN A 1 91 ? -7.804 -12.261 -2.299 1.00 98.19 91 ASN A N 1
ATOM 739 C CA . ASN A 1 91 ? -7.242 -13.239 -3.232 1.00 98.19 91 ASN A CA 1
ATOM 740 C C . ASN A 1 91 ? -5.708 -13.224 -3.245 1.00 98.19 91 ASN A C 1
ATOM 742 O O . ASN A 1 91 ? -5.095 -14.260 -3.492 1.00 98.19 91 ASN A O 1
ATOM 746 N N . GLN A 1 92 ? -5.086 -12.060 -3.034 1.00 98.56 92 GLN A N 1
ATOM 747 C CA . GLN A 1 92 ? -3.634 -11.875 -3.085 1.00 98.56 92 GLN A CA 1
ATOM 748 C C . GLN A 1 92 ? -3.230 -10.493 -2.546 1.00 98.56 92 GLN A C 1
ATOM 750 O O . GLN A 1 92 ? -4.066 -9.591 -2.515 1.00 98.56 92 GLN A O 1
ATOM 755 N N . PRO A 1 93 ? -1.943 -10.267 -2.226 1.00 98.69 93 PRO A N 1
ATOM 756 C CA . PRO A 1 93 ? -1.422 -8.925 -1.988 1.00 98.69 93 PRO A CA 1
ATOM 757 C C . PRO A 1 93 ? -1.666 -7.972 -3.168 1.00 98.69 93 PRO A C 1
ATOM 759 O O . PRO A 1 93 ? -1.500 -8.348 -4.334 1.00 98.69 93 PRO A O 1
ATOM 762 N N . VAL A 1 94 ? -2.030 -6.727 -2.857 1.00 98.88 94 VAL A N 1
ATOM 763 C CA . VAL A 1 94 ? -2.365 -5.679 -3.833 1.00 98.88 94 VAL A CA 1
ATOM 764 C C . VAL A 1 94 ? -1.435 -4.488 -3.631 1.00 98.88 94 VAL A C 1
ATOM 766 O O . VAL A 1 94 ? -1.294 -3.989 -2.517 1.00 98.88 94 VAL A O 1
ATOM 769 N N . SER A 1 95 ? -0.814 -4.010 -4.708 1.00 98.81 95 SER A N 1
ATOM 770 C CA . SER A 1 95 ? -0.086 -2.740 -4.684 1.00 98.81 95 SER A CA 1
ATOM 771 C C . SER A 1 95 ? -1.096 -1.597 -4.639 1.00 98.81 95 SER A C 1
ATOM 773 O O . SER A 1 95 ? -2.013 -1.563 -5.459 1.00 98.81 95 SER A O 1
ATOM 775 N N . VAL A 1 96 ? -0.943 -0.678 -3.689 1.00 98.88 96 VAL A N 1
ATOM 776 C CA . VAL A 1 96 ? -1.821 0.482 -3.496 1.00 98.88 96 VAL A CA 1
ATOM 777 C C . VAL A 1 96 ? -0.981 1.746 -3.353 1.00 98.88 96 VAL A C 1
ATOM 779 O O . VAL A 1 96 ? 0.131 1.695 -2.828 1.00 98.88 96 VAL A O 1
ATOM 782 N N . ALA A 1 97 ? -1.505 2.877 -3.810 1.00 98.75 97 ALA A N 1
ATOM 783 C CA . ALA A 1 97 ? -0.918 4.182 -3.537 1.00 98.75 97 ALA A CA 1
ATOM 784 C C . ALA A 1 97 ? -1.662 4.874 -2.388 1.00 98.75 97 ALA A C 1
ATOM 786 O O . ALA A 1 97 ? -2.884 4.759 -2.279 1.00 98.75 97 ALA A O 1
ATOM 787 N N . ILE A 1 98 ? -0.917 5.594 -1.555 1.00 98.69 98 ILE A N 1
ATOM 788 C CA . ILE A 1 98 ? -1.419 6.388 -0.431 1.00 98.69 98 ILE A CA 1
ATOM 789 C C . ILE A 1 98 ? -0.744 7.764 -0.416 1.00 98.69 98 ILE A C 1
ATOM 791 O O . ILE A 1 98 ? 0.278 7.967 -1.070 1.00 98.69 98 ILE A O 1
ATOM 795 N N . GLU A 1 99 ? -1.313 8.699 0.337 1.00 98.31 99 GLU A N 1
ATOM 796 C CA . GLU A 1 99 ? -0.607 9.898 0.798 1.00 98.31 99 GLU A CA 1
ATOM 797 C C . GLU A 1 99 ? 0.102 9.602 2.133 1.00 98.31 99 GLU A C 1
ATOM 799 O O . GLU A 1 99 ? -0.553 9.214 3.103 1.00 98.31 99 GLU A O 1
ATOM 804 N N . ALA A 1 100 ? 1.424 9.779 2.182 1.00 97.25 100 ALA A N 1
ATOM 805 C CA . ALA A 1 100 ? 2.277 9.419 3.316 1.00 97.25 100 ALA A CA 1
ATOM 806 C C . ALA A 1 100 ? 3.267 10.523 3.746 1.00 97.25 100 ALA A C 1
ATOM 808 O O . ALA A 1 100 ? 4.018 10.315 4.703 1.00 97.25 100 ALA A O 1
ATOM 809 N N . PHE A 1 101 ? 3.289 11.700 3.100 1.00 93.25 101 PHE A N 1
ATOM 810 C CA . PHE A 1 101 ? 4.194 12.791 3.498 1.00 93.25 101 PHE A CA 1
ATOM 811 C C . PHE A 1 101 ? 3.862 13.433 4.855 1.00 93.25 101 PHE A C 1
ATOM 813 O O . PHE A 1 101 ? 4.723 14.110 5.420 1.00 93.25 101 PHE A O 1
ATOM 820 N N . GLY A 1 102 ? 2.645 13.271 5.384 1.00 93.50 102 GLY A N 1
ATOM 821 C CA . GLY A 1 102 ? 2.223 13.907 6.636 1.00 93.50 102 GLY A CA 1
ATOM 822 C C . GLY A 1 102 ? 3.040 13.443 7.858 1.00 93.50 102 GLY A C 1
ATOM 823 O O . GLY A 1 102 ? 3.371 12.258 7.950 1.00 93.50 102 GLY A O 1
ATOM 824 N N . PRO A 1 103 ? 3.353 14.333 8.825 1.00 94.06 103 PRO A N 1
ATOM 825 C CA . PRO A 1 103 ? 4.164 13.982 9.995 1.00 94.06 103 PRO A CA 1
ATOM 826 C C . PRO A 1 103 ? 3.530 12.870 10.842 1.00 94.06 103 PRO A C 1
ATOM 828 O O . PRO A 1 103 ? 4.245 11.982 11.296 1.00 94.06 103 PRO A O 1
ATOM 831 N N . ASP A 1 104 ? 2.201 12.859 10.976 1.00 95.31 104 ASP A N 1
ATOM 832 C CA . ASP A 1 104 ? 1.464 11.810 11.692 1.00 95.31 104 ASP A CA 1
ATOM 833 C C . ASP A 1 104 ? 1.719 10.415 11.106 1.00 95.31 104 ASP A C 1
ATOM 835 O O . ASP A 1 104 ? 1.809 9.438 11.844 1.00 95.31 104 ASP A O 1
ATOM 839 N N . PHE A 1 105 ? 1.830 10.307 9.776 1.00 97.75 105 PHE A N 1
ATOM 840 C CA . PHE A 1 105 ? 2.121 9.035 9.116 1.00 97.75 105 PHE A CA 1
ATOM 841 C C . PHE A 1 105 ? 3.604 8.677 9.250 1.00 97.75 105 PHE A C 1
ATOM 843 O O . PHE A 1 105 ? 3.938 7.545 9.589 1.00 97.75 105 PHE A O 1
ATOM 850 N N . GLN A 1 106 ? 4.507 9.643 9.043 1.00 96.62 106 GLN A N 1
ATOM 851 C CA . GLN A 1 106 ? 5.949 9.411 9.186 1.00 96.62 106 GLN A CA 1
ATOM 852 C C . GLN A 1 106 ? 6.331 8.924 10.591 1.00 96.62 106 GLN A C 1
ATOM 854 O O . GLN A 1 106 ? 7.214 8.078 10.715 1.00 96.62 106 GLN A O 1
ATOM 859 N N . LEU A 1 107 ? 5.651 9.421 11.627 1.00 96.31 107 LEU A N 1
ATOM 860 C CA . LEU A 1 107 ? 5.903 9.099 13.034 1.00 96.31 107 LEU A CA 1
ATOM 861 C C . LEU A 1 107 ? 5.013 7.970 13.582 1.00 96.31 107 LEU A C 1
ATOM 863 O O . LEU A 1 107 ? 5.009 7.736 14.791 1.00 96.31 107 LEU A O 1
ATOM 867 N N . TYR A 1 108 ? 4.259 7.273 12.727 1.00 98.25 108 TYR A N 1
ATOM 868 C CA . TYR A 1 108 ? 3.440 6.136 13.141 1.00 98.25 108 TYR A CA 1
ATOM 869 C C . TYR A 1 108 ? 4.292 5.038 13.801 1.00 98.25 108 TYR A C 1
ATOM 871 O O . TYR A 1 108 ? 5.329 4.631 13.274 1.00 98.25 108 TYR A O 1
ATOM 879 N N . THR A 1 109 ? 3.818 4.534 14.942 1.00 97.88 109 THR A N 1
ATOM 880 C CA . THR A 1 109 ? 4.471 3.459 15.705 1.00 97.88 109 THR A CA 1
ATOM 881 C C . THR A 1 109 ? 3.591 2.224 15.855 1.00 97.88 109 THR A C 1
ATOM 883 O O . THR A 1 109 ? 4.087 1.115 15.717 1.00 97.88 109 THR A O 1
ATOM 886 N N . SER A 1 110 ? 2.299 2.382 16.152 1.00 98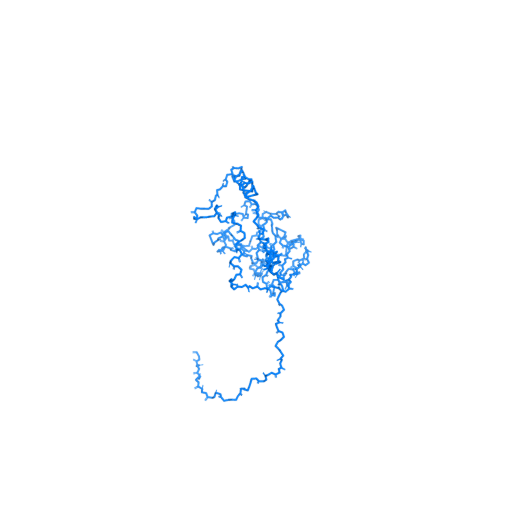.06 110 SER A N 1
ATOM 887 C CA . SER A 1 110 ? 1.379 1.257 16.360 1.00 98.06 110 SER A CA 1
ATOM 888 C C . SER A 1 110 ? -0.087 1.693 16.363 1.00 98.06 110 SER A C 1
ATOM 890 O O . SER A 1 110 ? -0.398 2.886 16.398 1.00 98.06 110 SER A O 1
ATOM 892 N N . GLY A 1 111 ? -0.992 0.713 16.343 1.00 98.25 111 GLY A N 1
ATOM 893 C CA . GLY A 1 111 ? -2.439 0.918 16.397 1.00 98.25 111 GLY A CA 1
ATOM 894 C C . GLY A 1 111 ? -3.074 1.069 15.018 1.00 98.25 111 GLY A C 1
ATOM 895 O O . GLY A 1 111 ? -2.402 1.010 13.988 1.00 98.25 111 GLY A O 1
ATOM 896 N N . ILE A 1 112 ? -4.390 1.280 14.983 1.00 98.62 112 ILE A N 1
ATOM 897 C CA . ILE A 1 112 ? -5.093 1.602 13.738 1.00 98.62 112 ILE A CA 1
ATOM 898 C C . ILE A 1 112 ? -4.874 3.086 13.436 1.00 98.62 112 ILE A C 1
ATOM 900 O O . ILE A 1 112 ? -5.371 3.964 14.139 1.00 98.62 112 ILE A O 1
ATOM 904 N N . TYR A 1 113 ? -4.122 3.366 12.378 1.00 98.19 113 TYR A N 1
ATOM 905 C CA . TYR A 1 113 ? -3.864 4.705 11.884 1.00 98.19 113 TYR A CA 1
ATOM 906 C C . TYR A 1 113 ? -5.165 5.371 11.413 1.00 98.19 113 TYR A C 1
ATOM 908 O O . TYR A 1 113 ? -5.766 4.979 10.406 1.00 98.19 113 TYR A O 1
ATOM 916 N N . ASP A 1 114 ? -5.548 6.427 12.131 1.00 96.38 114 ASP A N 1
ATOM 917 C CA . ASP A 1 114 ? -6.642 7.344 11.795 1.00 96.38 114 ASP A CA 1
ATOM 918 C C . ASP A 1 114 ? -6.176 8.818 11.781 1.00 96.38 114 ASP A C 1
ATOM 920 O O . ASP A 1 114 ? -6.987 9.740 11.860 1.00 96.38 114 ASP A O 1
ATOM 924 N N . GLY A 1 115 ? -4.865 9.055 11.644 1.00 95.38 115 GLY A N 1
ATOM 925 C CA . GLY A 1 115 ? -4.266 10.396 11.597 1.00 95.38 115 GLY A CA 1
ATOM 926 C C . GLY A 1 115 ? -4.699 11.233 10.388 1.00 95.38 115 GLY A C 1
ATOM 927 O O . GLY A 1 115 ? -5.419 10.759 9.503 1.00 95.38 115 GLY A O 1
ATOM 928 N N . VAL A 1 116 ? -4.292 12.502 10.339 1.00 94.62 116 VAL A N 1
ATOM 929 C CA . VAL A 1 116 ? -4.679 13.393 9.234 1.00 94.62 116 VAL A CA 1
ATOM 930 C C . VAL A 1 116 ? -3.866 13.066 7.981 1.00 94.62 116 VAL A C 1
ATOM 932 O O . VAL A 1 116 ? -2.638 13.079 7.997 1.00 94.62 116 VAL A O 1
ATOM 935 N N . CYS A 1 117 ? -4.568 12.811 6.878 1.00 95.50 117 CYS A N 1
ATOM 936 C CA . CYS A 1 117 ? -4.001 12.642 5.543 1.00 95.50 117 CYS A CA 1
ATOM 937 C C . CYS A 1 117 ? -5.053 13.008 4.483 1.00 95.50 117 CYS A C 1
ATOM 939 O O . CYS A 1 117 ? -6.260 12.866 4.706 1.00 95.50 117 CYS A O 1
ATOM 941 N N . GLY A 1 118 ? -4.590 13.495 3.339 1.00 95.81 118 GLY A N 1
ATOM 942 C CA . GLY A 1 118 ? -5.367 13.824 2.154 1.00 95.81 118 GLY A CA 1
ATOM 943 C C . GLY A 1 118 ? -5.403 12.688 1.129 1.00 95.81 118 GLY A C 1
ATOM 944 O O . GLY A 1 118 ? -5.571 11.514 1.463 1.00 95.81 118 GLY A O 1
ATOM 945 N N . ILE A 1 119 ? -5.319 13.065 -0.148 1.00 97.00 119 ILE A N 1
ATOM 946 C CA . ILE A 1 119 ? -5.400 12.168 -1.313 1.00 97.00 119 ILE A CA 1
ATOM 947 C C . ILE A 1 119 ? -4.363 12.503 -2.399 1.00 97.00 119 ILE A C 1
ATOM 949 O O . ILE A 1 119 ? -4.489 12.058 -3.542 1.00 97.00 119 ILE A O 1
ATOM 953 N N . SER A 1 120 ? -3.356 13.310 -2.068 1.00 97.62 120 SER A N 1
ATOM 954 C CA . SER A 1 120 ? -2.227 13.633 -2.942 1.00 97.62 120 SER A CA 1
ATOM 955 C C . SER A 1 120 ? -1.235 12.473 -2.907 1.00 97.62 120 SER A C 1
ATOM 957 O O . SER A 1 120 ? -0.210 12.541 -2.239 1.00 97.62 120 SER A O 1
ATOM 959 N N . LEU A 1 121 ? -1.600 11.378 -3.579 1.00 98.31 121 LEU A N 1
ATOM 960 C CA . LEU A 1 121 ? -0.866 10.111 -3.552 1.00 98.31 121 LEU A CA 1
ATOM 961 C C . LEU A 1 121 ? 0.616 10.324 -3.897 1.00 98.31 121 LEU A C 1
ATOM 963 O O . LEU A 1 121 ? 0.935 10.826 -4.975 1.00 98.31 121 LEU A O 1
ATOM 967 N N . ASP A 1 122 ? 1.502 9.912 -2.997 1.00 97.88 122 ASP A N 1
ATOM 968 C CA . ASP A 1 122 ? 2.949 10.141 -3.081 1.00 97.88 122 ASP A CA 1
ATOM 969 C C . ASP A 1 122 ? 3.780 8.889 -2.763 1.00 97.88 122 ASP A C 1
ATOM 971 O O . ASP A 1 122 ? 4.990 8.879 -2.994 1.00 97.88 122 ASP A O 1
ATOM 975 N N . HIS A 1 123 ? 3.142 7.826 -2.263 1.00 98.38 123 HIS A N 1
ATOM 976 C CA . HIS A 1 123 ? 3.830 6.635 -1.784 1.00 98.38 123 HIS A CA 1
ATOM 977 C C . HIS A 1 123 ? 3.107 5.353 -2.193 1.00 98.38 123 HIS A C 1
ATOM 979 O O . HIS A 1 123 ? 1.883 5.247 -2.100 1.00 98.38 123 HIS A O 1
ATOM 985 N N . ALA A 1 124 ? 3.873 4.362 -2.647 1.00 98.62 124 ALA A N 1
ATOM 986 C CA . ALA A 1 124 ? 3.365 3.057 -3.058 1.00 98.62 124 ALA A CA 1
ATOM 987 C C . ALA A 1 124 ? 3.696 2.001 -1.999 1.00 98.62 124 ALA A C 1
ATOM 989 O O . ALA A 1 124 ? 4.849 1.821 -1.614 1.00 98.62 124 ALA A O 1
ATOM 990 N N . VAL A 1 125 ? 2.675 1.270 -1.559 1.00 98.75 125 VAL A N 1
ATOM 991 C CA . VAL A 1 125 ? 2.751 0.253 -0.502 1.00 98.75 125 VAL A CA 1
ATOM 992 C C . VAL A 1 125 ? 1.985 -1.004 -0.918 1.00 98.75 125 VAL A C 1
ATOM 994 O O . VAL A 1 125 ? 1.384 -1.058 -1.995 1.00 98.75 125 VAL A O 1
ATOM 997 N N . THR A 1 126 ? 2.022 -2.057 -0.098 1.00 98.88 126 THR A N 1
ATOM 998 C CA . THR A 1 126 ? 1.320 -3.315 -0.404 1.00 98.88 126 THR A CA 1
ATOM 999 C C . THR A 1 126 ? 0.262 -3.616 0.647 1.00 98.88 126 THR A C 1
ATOM 1001 O O . THR A 1 126 ? 0.596 -3.901 1.793 1.00 98.88 126 THR A O 1
ATOM 1004 N N . ALA A 1 127 ? -1.013 -3.615 0.263 1.00 98.88 127 ALA A N 1
ATOM 1005 C CA . ALA A 1 127 ? -2.086 -4.147 1.094 1.00 98.88 127 ALA A CA 1
ATOM 1006 C C . ALA A 1 127 ? -2.017 -5.681 1.078 1.00 98.88 127 ALA A C 1
ATOM 1008 O O . ALA A 1 127 ? -2.177 -6.305 0.026 1.00 98.88 127 ALA A O 1
ATOM 1009 N N . ILE A 1 128 ? -1.749 -6.284 2.235 1.00 98.69 128 ILE A N 1
ATOM 1010 C CA . ILE A 1 128 ? -1.544 -7.735 2.390 1.00 98.69 128 ILE A CA 1
ATOM 1011 C C . ILE A 1 128 ? -2.674 -8.423 3.162 1.00 98.69 128 ILE A C 1
ATOM 1013 O O . ILE A 1 128 ? -2.719 -9.646 3.227 1.00 98.69 128 ILE A O 1
ATOM 1017 N N . GLY A 1 129 ? -3.584 -7.646 3.747 1.00 98.75 129 GLY A N 1
ATOM 1018 C CA . GLY A 1 129 ? -4.715 -8.162 4.503 1.00 98.75 129 GLY A CA 1
ATOM 1019 C C . GLY A 1 129 ? -5.649 -7.054 4.974 1.00 98.75 129 GLY A C 1
ATOM 1020 O O . GLY A 1 129 ? -5.470 -5.877 4.659 1.00 98.75 129 GLY A O 1
ATOM 1021 N N . TYR A 1 130 ? -6.663 -7.440 5.734 1.00 98.81 130 TYR A N 1
ATOM 1022 C CA . TYR A 1 130 ? -7.589 -6.543 6.417 1.00 98.81 130 TYR A CA 1
ATOM 1023 C C . TYR A 1 130 ? -8.199 -7.274 7.612 1.00 98.81 130 TYR A C 1
ATOM 1025 O O . TYR A 1 130 ? -8.252 -8.503 7.628 1.00 98.81 130 TYR A O 1
ATOM 1033 N N . GLY A 1 131 ? -8.701 -6.524 8.586 1.00 98.50 131 GLY A N 1
ATOM 1034 C CA . GLY A 1 131 ? -9.316 -7.090 9.780 1.00 98.50 131 GLY A CA 1
ATOM 1035 C C . GLY A 1 131 ? -10.241 -6.110 10.480 1.00 98.50 131 GLY A C 1
ATOM 1036 O O . GLY A 1 131 ? -10.612 -5.073 9.915 1.00 98.50 131 GLY A O 1
ATOM 1037 N N . THR A 1 132 ? -10.600 -6.487 11.702 1.00 98.56 132 THR A N 1
ATOM 1038 C CA . THR A 1 132 ? -11.369 -5.687 12.653 1.00 98.56 132 THR A CA 1
ATOM 1039 C C . THR A 1 132 ? -10.763 -5.918 14.033 1.00 98.56 132 THR A C 1
ATOM 1041 O O . THR A 1 132 ? -10.545 -7.066 14.417 1.00 98.56 132 THR A O 1
ATOM 1044 N N . GLU A 1 133 ? -10.492 -4.852 14.777 1.00 97.56 133 GLU A N 1
ATOM 1045 C CA . GLU A 1 133 ? -10.008 -4.915 16.158 1.00 97.56 133 GLU A CA 1
ATOM 1046 C C . GLU A 1 133 ? -10.787 -3.911 17.001 1.00 97.56 133 GLU A C 1
ATOM 1048 O O . GLU A 1 133 ? -10.937 -2.760 16.608 1.00 97.56 133 GLU A O 1
ATOM 1053 N N . ALA A 1 134 ? -11.338 -4.358 18.134 1.00 96.06 134 ALA A N 1
ATOM 1054 C CA . ALA A 1 134 ? -12.137 -3.520 19.036 1.00 96.06 134 ALA A CA 1
ATOM 1055 C C . ALA A 1 134 ? -13.275 -2.722 18.347 1.00 96.06 134 ALA A C 1
ATOM 1057 O O . ALA A 1 134 ? -13.634 -1.635 18.787 1.00 96.06 134 ALA A O 1
ATOM 1058 N N . GLY A 1 135 ? -13.859 -3.273 17.276 1.00 96.69 135 GLY A N 1
ATOM 1059 C CA . GLY A 1 135 ? -14.928 -2.626 16.502 1.00 96.69 135 GLY A CA 1
ATOM 1060 C C . GLY A 1 135 ? -14.446 -1.697 15.382 1.00 96.69 135 GLY A C 1
ATOM 1061 O O . GLY A 1 135 ? -15.274 -1.203 14.622 1.00 96.69 135 GLY A O 1
ATOM 1062 N N . GLU A 1 136 ? -13.136 -1.508 15.231 1.00 97.62 136 GLU A N 1
ATOM 1063 C CA . GLU A 1 136 ? -12.534 -0.678 14.188 1.00 97.62 136 GLU A CA 1
ATOM 1064 C C . GLU A 1 136 ? -11.963 -1.548 13.063 1.00 97.62 136 GLU A C 1
ATOM 1066 O O . GLU A 1 136 ? -11.158 -2.459 13.275 1.00 97.62 136 GLU A O 1
ATOM 1071 N N . ASP A 1 137 ? -12.390 -1.257 11.838 1.00 98.44 137 ASP A N 1
ATOM 1072 C CA . ASP A 1 137 ? -11.945 -1.951 10.636 1.00 98.44 137 ASP A CA 1
ATOM 1073 C C . ASP A 1 137 ? -10.611 -1.384 10.139 1.00 98.44 137 ASP A C 1
ATOM 1075 O O . ASP A 1 137 ? -10.426 -0.168 10.075 1.00 98.44 137 ASP A O 1
ATOM 1079 N N . TYR A 1 138 ? -9.697 -2.253 9.698 1.00 98.81 138 TYR A N 1
ATOM 1080 C CA . TYR A 1 138 ? -8.397 -1.828 9.169 1.00 98.81 138 TYR A CA 1
ATOM 1081 C C . TYR A 1 138 ? -7.953 -2.597 7.919 1.00 98.81 138 TYR A C 1
ATOM 1083 O O . TYR A 1 138 ? -8.391 -3.721 7.653 1.00 98.81 138 TYR A O 1
ATOM 1091 N N . TRP A 1 139 ? -7.055 -1.971 7.162 1.00 98.88 139 TRP A N 1
ATOM 1092 C CA . TRP A 1 139 ? -6.180 -2.559 6.151 1.00 98.88 139 TRP A CA 1
ATOM 1093 C C . TRP A 1 139 ? -4.839 -2.903 6.789 1.00 98.88 139 TRP A C 1
ATOM 1095 O O . TRP A 1 139 ? -4.260 -2.044 7.442 1.00 98.88 139 TRP A O 1
ATOM 1105 N N . LEU A 1 140 ? -4.324 -4.115 6.582 1.00 98.88 140 LEU A N 1
ATOM 1106 C CA . LEU A 1 140 ? -2.947 -4.461 6.939 1.00 98.88 140 LEU A CA 1
ATOM 1107 C C . LEU A 1 140 ? -2.045 -4.178 5.739 1.00 98.88 140 LEU A C 1
ATOM 1109 O O . LEU A 1 140 ? -2.192 -4.799 4.679 1.00 98.88 140 LEU A O 1
ATOM 1113 N N . VAL A 1 141 ? -1.122 -3.236 5.903 1.00 98.88 141 VAL A N 1
ATOM 1114 C CA . VAL A 1 141 ? -0.296 -2.710 4.817 1.00 98.88 141 VAL A CA 1
ATOM 1115 C C . VAL A 1 141 ? 1.179 -2.885 5.152 1.00 98.88 141 VAL A C 1
ATOM 1117 O O . VAL A 1 141 ? 1.645 -2.456 6.203 1.00 98.88 141 VAL A O 1
ATOM 1120 N N . LYS A 1 142 ? 1.921 -3.502 4.232 1.00 98.81 142 LYS A N 1
ATOM 1121 C CA . LYS A 1 142 ? 3.379 -3.615 4.279 1.00 98.81 142 LYS A CA 1
ATOM 1122 C C . LYS A 1 142 ? 4.018 -2.361 3.688 1.00 98.81 142 LYS A C 1
ATOM 1124 O O . LYS A 1 142 ? 3.738 -2.021 2.533 1.00 98.81 142 LYS A O 1
ATOM 1129 N N . ASN A 1 143 ? 4.898 -1.725 4.457 1.00 98.56 143 ASN A N 1
ATOM 1130 C CA . ASN A 1 143 ? 5.688 -0.574 4.032 1.00 98.56 143 ASN A CA 1
ATOM 1131 C C . ASN A 1 143 ? 7.122 -0.994 3.632 1.00 98.56 143 ASN A C 1
ATOM 1133 O O . ASN A 1 143 ? 7.506 -2.162 3.724 1.00 98.56 143 ASN A O 1
ATOM 1137 N N . SER A 1 144 ? 7.916 -0.037 3.151 1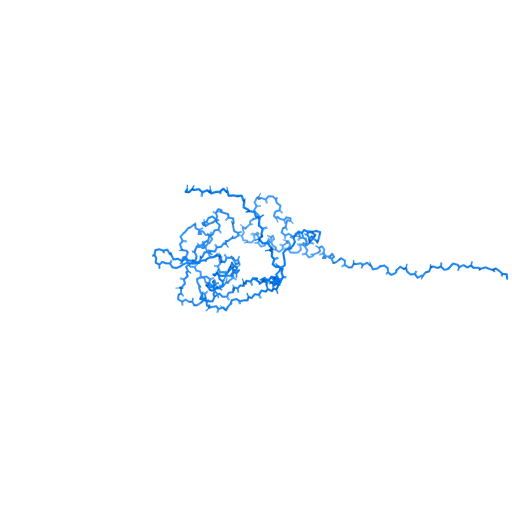.00 97.38 144 SER A N 1
ATOM 1138 C CA . SER A 1 144 ? 9.292 -0.223 2.678 1.00 97.38 144 SER A CA 1
ATOM 1139 C C . SER A 1 144 ? 10.301 0.683 3.397 1.00 97.38 144 SER A C 1
ATOM 1141 O O . SER A 1 144 ? 11.329 1.033 2.822 1.00 97.38 144 SER A O 1
ATOM 1143 N N . TRP A 1 145 ? 10.005 1.099 4.633 1.00 95.62 145 TRP A N 1
ATOM 1144 C CA . TRP A 1 145 ? 10.855 1.989 5.447 1.00 95.62 145 TRP A CA 1
ATOM 1145 C C . TRP A 1 145 ? 11.649 1.252 6.541 1.00 95.62 145 TRP A C 1
ATOM 1147 O O . TRP A 1 145 ? 12.205 1.875 7.441 1.00 95.62 145 TRP A O 1
ATOM 1157 N N . GLY A 1 146 ? 11.745 -0.076 6.431 1.00 94.25 146 GLY A N 1
ATOM 1158 C CA . GLY A 1 146 ? 12.444 -0.935 7.385 1.00 94.25 146 GLY A CA 1
ATOM 1159 C C . GLY A 1 146 ? 11.574 -1.362 8.568 1.00 94.25 146 GLY A C 1
ATOM 1160 O O . GLY A 1 146 ? 10.487 -0.837 8.787 1.00 94.25 146 GLY A O 1
ATOM 1161 N N . GLU A 1 147 ? 12.070 -2.340 9.320 1.00 94.94 147 GLU A N 1
ATOM 1162 C CA . GLU A 1 147 ? 11.332 -2.988 10.416 1.00 94.94 147 GLU A CA 1
ATOM 1163 C C . GLU A 1 147 ? 11.212 -2.097 11.663 1.00 94.94 147 GLU A C 1
ATOM 1165 O O . GLU A 1 147 ? 10.303 -2.271 12.462 1.00 94.94 147 GLU A O 1
ATOM 1170 N N . ASN A 1 148 ? 12.079 -1.089 11.808 1.00 95.81 148 ASN A N 1
ATOM 1171 C CA . ASN A 1 148 ? 12.037 -0.146 12.933 1.00 95.81 148 ASN A CA 1
ATOM 1172 C C . ASN A 1 148 ? 10.900 0.887 12.834 1.00 95.81 148 ASN A C 1
ATOM 1174 O O . ASN A 1 148 ? 10.727 1.690 13.749 1.00 95.81 148 ASN A O 1
ATOM 1178 N N . TRP A 1 149 ? 10.184 0.931 11.710 1.00 97.81 149 TRP A N 1
ATOM 1179 C CA . TRP A 1 149 ? 9.070 1.847 11.498 1.00 97.81 149 TRP A CA 1
ATOM 1180 C C . TRP A 1 149 ? 7.738 1.124 11.697 1.00 97.81 149 TRP A C 1
ATOM 1182 O O . TRP A 1 149 ? 7.560 0.018 11.187 1.00 97.81 149 TRP A O 1
ATOM 1192 N N . GLY A 1 150 ? 6.782 1.770 12.368 1.00 98.44 150 GLY A N 1
ATOM 1193 C CA . GLY A 1 150 ? 5.463 1.191 12.606 1.00 98.44 150 GLY A CA 1
ATOM 1194 C C . GLY A 1 150 ? 5.516 -0.141 13.357 1.00 98.44 150 GLY A C 1
ATOM 1195 O O . GLY A 1 150 ? 6.363 -0.364 14.222 1.00 98.44 150 GLY A O 1
ATOM 1196 N N . GLU A 1 151 ? 4.608 -1.040 12.997 1.00 98.56 151 GLU A N 1
ATOM 1197 C CA . GLU A 1 151 ? 4.489 -2.370 13.589 1.00 98.56 151 GLU A CA 1
ATOM 1198 C C . GLU A 1 151 ? 5.380 -3.338 12.803 1.00 98.56 151 GLU A C 1
ATOM 1200 O O . GLU A 1 151 ? 4.901 -4.012 11.898 1.00 98.56 151 GLU A O 1
ATOM 1205 N N . GLU A 1 152 ? 6.689 -3.349 13.075 1.00 98.25 152 GLU A N 1
ATOM 1206 C CA . GLU A 1 152 ? 7.674 -4.197 12.371 1.00 98.25 152 GLU A CA 1
ATOM 1207 C C . GLU A 1 152 ? 7.709 -3.959 10.843 1.00 98.25 152 GLU A C 1
ATOM 1209 O O . GLU A 1 152 ? 7.836 -4.879 10.032 1.00 98.25 152 GLU A O 1
ATOM 1214 N N . GLY A 1 153 ? 7.564 -2.702 10.415 1.00 98.25 153 GLY A N 1
ATOM 1215 C CA . GLY A 1 153 ? 7.492 -2.307 9.003 1.00 98.25 153 GLY A CA 1
ATOM 1216 C C . GLY A 1 153 ? 6.082 -2.342 8.403 1.00 98.25 153 GLY A C 1
ATOM 1217 O O . GLY A 1 153 ? 5.919 -2.111 7.198 1.00 98.25 153 GLY A O 1
ATOM 1218 N N . TYR A 1 154 ? 5.058 -2.608 9.216 1.00 98.81 154 TYR A N 1
ATOM 1219 C CA . TYR A 1 154 ? 3.653 -2.612 8.811 1.00 98.81 154 TYR A CA 1
ATOM 1220 C C . TYR A 1 154 ? 2.877 -1.443 9.421 1.00 98.81 154 TYR A C 1
ATOM 1222 O O . TYR A 1 154 ? 3.286 -0.822 10.400 1.00 98.81 154 TYR A O 1
ATOM 1230 N N . VAL A 1 155 ? 1.730 -1.145 8.815 1.00 98.81 155 VAL A N 1
ATOM 1231 C CA . VAL A 1 155 ? 0.741 -0.199 9.335 1.00 98.81 155 VAL A CA 1
ATOM 1232 C C . VAL A 1 155 ? -0.657 -0.771 9.168 1.00 98.81 155 VAL A C 1
ATOM 1234 O O . VAL A 1 155 ? -0.997 -1.350 8.129 1.00 98.81 155 VAL A O 1
ATOM 1237 N N . ARG A 1 156 ? -1.486 -0.584 10.194 1.00 98.81 156 ARG A N 1
ATOM 1238 C CA . ARG A 1 156 ? -2.923 -0.846 10.127 1.00 98.81 156 ARG A CA 1
ATOM 1239 C C . ARG A 1 156 ? -3.645 0.453 9.800 1.00 98.81 156 ARG A C 1
ATOM 1241 O O . ARG A 1 156 ? -3.728 1.325 10.647 1.00 98.81 156 ARG A O 1
ATOM 1248 N N . ILE A 1 157 ? -4.144 0.623 8.579 1.00 98.62 157 ILE A N 1
ATOM 1249 C CA . ILE A 1 157 ? -4.815 1.864 8.143 1.00 98.62 157 ILE A CA 1
ATOM 1250 C C . ILE A 1 157 ? -6.324 1.707 8.297 1.00 98.62 157 ILE A C 1
ATOM 1252 O O . ILE A 1 157 ? -6.869 0.708 7.832 1.00 98.62 157 ILE A O 1
ATOM 1256 N N . LYS A 1 158 ? -7.014 2.685 8.895 1.00 98.50 158 LYS A N 1
ATOM 1257 C CA . LYS A 1 158 ? -8.472 2.628 9.066 1.00 98.50 158 LYS A CA 1
ATOM 1258 C C . LYS A 1 158 ? -9.197 2.374 7.739 1.00 98.50 158 LYS A C 1
ATOM 1260 O O . LYS A 1 158 ? -8.937 3.029 6.728 1.00 98.50 158 LYS A O 1
ATOM 1265 N N . ARG A 1 159 ? -10.112 1.409 7.755 1.00 98.06 159 ARG A N 1
ATOM 1266 C CA . ARG A 1 159 ? -10.935 0.961 6.624 1.00 98.06 159 ARG A CA 1
ATOM 1267 C C . ARG A 1 159 ? -12.392 1.351 6.867 1.00 98.06 159 ARG A C 1
ATOM 1269 O O . ARG A 1 159 ? -12.790 1.564 8.007 1.00 98.06 159 ARG A O 1
ATOM 1276 N N . ASN A 1 160 ? -13.193 1.389 5.802 1.00 95.81 160 ASN A N 1
ATOM 1277 C CA . ASN A 1 160 ? -14.618 1.736 5.851 1.00 95.81 160 ASN A CA 1
ATOM 1278 C C . ASN A 1 160 ? -14.841 3.169 6.351 1.00 95.81 160 ASN A C 1
ATOM 1280 O O . ASN A 1 160 ? -15.651 3.436 7.237 1.00 95.81 160 ASN A O 1
ATOM 1284 N N . THR A 1 161 ? -14.093 4.098 5.765 1.00 90.62 161 THR A N 1
ATOM 1285 C CA . THR A 1 161 ? -14.197 5.526 6.090 1.00 90.62 161 THR A CA 1
ATOM 1286 C C . THR A 1 161 ? -15.218 6.218 5.183 1.00 90.62 161 THR A C 1
ATOM 1288 O O . THR A 1 161 ? -15.520 5.738 4.093 1.00 90.62 161 THR A O 1
ATOM 1291 N N . ASN A 1 162 ? -15.769 7.355 5.624 1.00 85.31 162 ASN A N 1
ATOM 1292 C CA . ASN A 1 162 ? -16.830 8.058 4.891 1.00 85.31 162 ASN A CA 1
ATOM 1293 C C . ASN A 1 162 ? -16.478 8.472 3.446 1.00 85.31 162 ASN A C 1
ATOM 1295 O O . ASN A 1 162 ? -17.387 8.462 2.613 1.00 85.31 162 ASN A O 1
ATOM 1299 N N . PRO A 1 163 ? -15.228 8.819 3.078 1.00 90.38 163 PRO A N 1
ATOM 1300 C CA . PRO A 1 163 ? -14.928 9.019 1.673 1.00 90.38 163 PRO A CA 1
ATOM 1301 C C . PRO A 1 163 ? -14.628 7.689 0.950 1.00 90.38 163 PRO A C 1
ATOM 1303 O O . PRO A 1 163 ? -13.790 6.906 1.398 1.00 90.38 163 PRO A O 1
ATOM 1306 N N . PRO A 1 164 ? -15.192 7.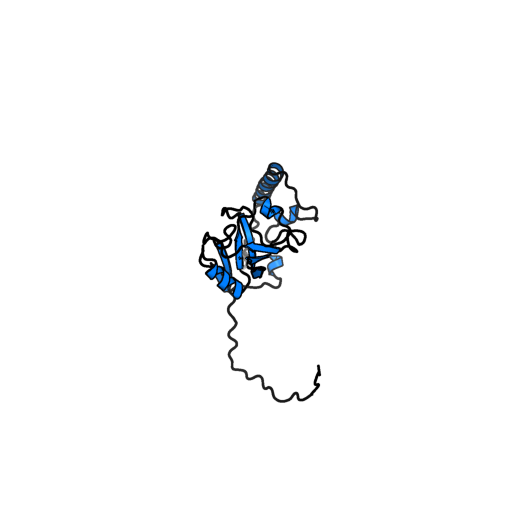464 -0.254 1.00 93.75 164 PRO A N 1
ATOM 1307 C CA . PRO A 1 164 ? -15.036 6.206 -0.994 1.00 93.75 164 PRO A CA 1
ATOM 1308 C C . PRO A 1 164 ? -13.600 5.945 -1.477 1.00 93.75 164 PRO A C 1
ATOM 1310 O O . PRO A 1 164 ? -13.265 4.830 -1.874 1.00 93.75 164 PRO A O 1
ATOM 1313 N N . HIS A 1 165 ? -12.738 6.966 -1.451 1.00 96.19 165 HIS A N 1
ATOM 1314 C CA . HIS A 1 165 ? -11.309 6.828 -1.720 1.00 96.19 165 HIS A CA 1
ATOM 1315 C C . HIS A 1 165 ? -10.538 6.101 -0.606 1.00 96.19 165 HIS A C 1
ATOM 1317 O O . HIS A 1 165 ? -9.377 5.754 -0.819 1.00 96.19 165 HIS A O 1
ATOM 1323 N N . GLY A 1 166 ? -11.168 5.843 0.545 1.00 97.81 166 GLY A N 1
ATOM 1324 C CA . GLY A 1 166 ? -10.526 5.253 1.714 1.00 97.81 166 GLY A CA 1
ATOM 1325 C C . GLY A 1 166 ? -9.563 6.223 2.402 1.00 97.81 166 GLY A C 1
ATOM 1326 O O . GLY A 1 166 ? -9.216 7.284 1.866 1.00 97.81 166 GLY A O 1
ATOM 1327 N N . LYS A 1 167 ? -9.114 5.860 3.604 1.00 98.06 167 LYS A N 1
ATOM 1328 C CA . LYS A 1 167 ? -8.146 6.652 4.369 1.00 98.06 167 LYS A CA 1
ATOM 1329 C C . LYS A 1 167 ? -6.849 6.822 3.564 1.00 98.06 167 LYS A C 1
ATOM 1331 O O . LYS A 1 167 ? -6.367 5.873 2.946 1.00 98.06 167 LYS A O 1
ATOM 1336 N N . CYS A 1 168 ? -6.339 8.052 3.515 1.00 98.00 168 CYS A N 1
ATOM 1337 C CA . CYS A 1 168 ? -5.151 8.456 2.749 1.00 98.00 168 CYS A CA 1
ATOM 1338 C C . CYS A 1 168 ? -5.191 8.107 1.251 1.00 98.00 168 CYS A C 1
ATOM 1340 O O . CYS A 1 168 ? -4.149 7.973 0.614 1.00 98.00 168 CYS A O 1
ATOM 1342 N N . GLY A 1 169 ? -6.388 7.905 0.687 1.00 98.31 169 GLY A N 1
ATOM 1343 C CA . GLY A 1 169 ? -6.566 7.567 -0.723 1.00 98.31 169 GLY A CA 1
ATOM 1344 C C . GLY A 1 169 ? -6.251 6.113 -1.095 1.00 98.31 169 GLY A C 1
ATOM 1345 O O . GLY A 1 169 ? -6.168 5.820 -2.286 1.00 98.31 169 GLY A O 1
ATOM 1346 N N . ILE A 1 170 ? -6.133 5.193 -0.126 1.00 98.69 170 ILE A N 1
ATOM 1347 C CA . ILE A 1 170 ? -5.730 3.788 -0.354 1.00 98.69 170 ILE A CA 1
ATOM 1348 C C . ILE A 1 170 ? -6.553 3.046 -1.426 1.00 98.69 170 ILE A C 1
ATOM 1350 O O . ILE A 1 170 ? -6.053 2.132 -2.081 1.00 98.69 170 ILE A O 1
ATOM 1354 N N . ALA A 1 171 ? -7.812 3.436 -1.652 1.00 98.44 171 ALA A N 1
ATOM 1355 C CA . ALA A 1 171 ? -8.678 2.830 -2.661 1.00 98.44 171 ALA A CA 1
ATOM 1356 C C . ALA A 1 171 ? -8.689 3.583 -4.007 1.00 98.44 171 ALA A C 1
ATOM 1358 O O . ALA A 1 171 ? -9.494 3.249 -4.874 1.00 98.44 171 ALA A O 1
ATOM 1359 N N . MET A 1 172 ? -7.857 4.611 -4.213 1.00 98.38 172 MET A N 1
ATOM 1360 C CA . MET A 1 172 ? -7.842 5.411 -5.450 1.00 98.38 172 MET A CA 1
ATOM 1361 C C . MET A 1 172 ? -7.029 4.787 -6.574 1.00 98.38 172 MET A C 1
ATOM 1363 O O . MET A 1 172 ? -7.438 4.879 -7.730 1.00 98.38 172 MET A O 1
ATOM 1367 N N . PHE A 1 173 ? -5.893 4.173 -6.252 1.00 98.50 173 PHE A N 1
ATOM 1368 C CA . PHE A 1 173 ? -5.003 3.583 -7.243 1.00 98.50 173 PHE A CA 1
ATOM 1369 C C . PHE A 1 173 ? -4.435 2.278 -6.700 1.00 98.50 173 PHE A C 1
ATOM 1371 O O . PHE A 1 173 ? -3.567 2.279 -5.829 1.00 98.50 173 PHE A O 1
ATOM 1378 N N . ALA A 1 174 ? -4.958 1.163 -7.203 1.00 98.69 174 ALA A N 1
ATOM 1379 C CA . ALA A 1 174 ? -4.587 -0.163 -6.744 1.00 98.69 174 ALA A CA 1
ATOM 1380 C C . ALA A 1 174 ? -4.455 -1.131 -7.922 1.00 98.69 174 ALA A C 1
ATOM 1382 O O . ALA A 1 174 ? -5.306 -1.155 -8.817 1.00 98.69 174 ALA A O 1
ATOM 1383 N N . THR A 1 175 ? -3.390 -1.933 -7.919 1.00 98.69 175 THR A N 1
ATOM 1384 C CA . THR A 1 175 ? -3.096 -2.913 -8.967 1.00 98.69 175 THR A CA 1
ATOM 1385 C C . THR A 1 175 ? -2.610 -4.236 -8.394 1.00 98.69 175 THR A C 1
ATOM 1387 O O . THR A 1 175 ? -2.005 -4.292 -7.323 1.00 98.69 175 THR A O 1
ATOM 1390 N N . TYR A 1 176 ? -2.866 -5.322 -9.116 1.00 98.62 176 TYR A N 1
ATOM 1391 C CA . TYR A 1 176 ? -2.347 -6.638 -8.767 1.00 98.62 176 TYR A CA 1
ATOM 1392 C C . TYR A 1 176 ? -1.888 -7.405 -10.016 1.00 98.62 176 TYR A C 1
ATOM 1394 O O . TYR A 1 176 ? -2.502 -7.275 -11.083 1.00 98.62 176 TYR A O 1
ATOM 1402 N N . PRO A 1 177 ? -0.802 -8.194 -9.918 1.00 98.19 177 PRO A N 1
ATOM 1403 C CA . PRO A 1 177 ? -0.338 -9.032 -11.015 1.00 98.19 177 PRO A CA 1
ATOM 1404 C C . PRO A 1 177 ? -1.250 -10.246 -11.202 1.00 98.19 177 PRO A C 1
ATOM 1406 O O . PRO A 1 177 ? -1.850 -10.748 -10.253 1.00 98.19 177 PRO A O 1
ATOM 1409 N N . ILE A 1 178 ? -1.300 -10.759 -12.427 1.00 97.38 178 ILE A N 1
ATOM 1410 C CA . ILE A 1 178 ? -2.022 -11.977 -12.787 1.00 97.38 178 ILE A CA 1
ATOM 1411 C C . ILE A 1 178 ? -1.018 -13.052 -13.170 1.00 97.38 178 ILE A C 1
ATOM 1413 O O . ILE A 1 178 ? -0.179 -12.852 -14.049 1.00 97.38 178 ILE A O 1
ATOM 1417 N N . LYS A 1 179 ? -1.177 -14.228 -12.563 1.00 95.38 179 LYS A N 1
ATOM 1418 C CA . LYS A 1 179 ? -0.570 -15.469 -13.032 1.00 95.38 179 LYS A CA 1
ATOM 1419 C C . LYS A 1 179 ? -1.663 -16.498 -13.284 1.00 95.38 179 LYS A C 1
ATOM 1421 O O . LYS A 1 179 ? -2.387 -16.882 -12.369 1.00 95.38 179 LYS A O 1
ATOM 1426 N N . LYS A 1 180 ? -1.809 -16.934 -14.531 1.00 93.00 180 LYS A N 1
ATOM 1427 C CA . LYS A 1 180 ? -2.720 -18.009 -14.913 1.00 93.00 180 LYS A CA 1
ATOM 1428 C C . LYS A 1 180 ? -2.164 -19.315 -14.361 1.00 93.00 180 LYS A C 1
ATOM 1430 O O . LYS A 1 180 ? -0.974 -19.610 -14.499 1.00 93.00 180 LYS A O 1
ATOM 1435 N N . LYS A 1 181 ? -3.032 -20.118 -13.744 1.00 84.69 181 LYS A N 1
ATOM 1436 C CA . LYS A 1 181 ? -2.678 -21.500 -13.414 1.00 84.69 181 LYS A CA 1
ATOM 1437 C C . LYS A 1 181 ? -2.325 -22.208 -14.720 1.00 84.69 181 LYS A C 1
ATOM 1439 O O . LYS A 1 181 ? -3.031 -22.052 -15.717 1.00 84.69 181 LYS A O 1
ATOM 1444 N N . ARG A 1 182 ? -1.229 -22.967 -14.730 1.00 80.69 182 ARG A N 1
ATOM 1445 C CA . ARG A 1 182 ? -0.973 -23.877 -15.847 1.00 80.69 182 ARG A CA 1
ATOM 1446 C C . ARG A 1 182 ? -2.111 -24.891 -15.855 1.00 80.69 182 ARG A C 1
ATOM 1448 O O . ARG A 1 182 ? -2.364 -25.514 -14.828 1.00 80.69 182 ARG A O 1
ATOM 1455 N N . HIS A 1 183 ? -2.790 -25.033 -16.988 1.00 60.28 183 HIS A N 1
ATOM 1456 C CA . HIS A 1 183 ? -3.659 -26.178 -17.207 1.00 60.28 183 HIS A CA 1
ATOM 1457 C C . HIS A 1 183 ? -2.758 -27.412 -17.217 1.00 60.28 183 HIS A C 1
ATOM 1459 O O . HIS A 1 183 ? -2.028 -27.648 -18.177 1.00 60.28 183 HIS A O 1
ATOM 1465 N N . VAL A 1 184 ? -2.738 -28.150 -16.111 1.00 61.66 184 VAL A N 1
ATOM 1466 C CA . VAL A 1 184 ? -2.301 -29.540 -16.147 1.00 61.66 184 VAL A CA 1
ATOM 1467 C C . VAL A 1 184 ? -3.486 -30.280 -16.744 1.00 61.66 184 VAL A C 1
ATOM 1469 O O . VAL A 1 184 ? -4.575 -30.235 -16.177 1.00 61.66 184 VAL A O 1
ATOM 1472 N N . ASN A 1 185 ? -3.311 -30.876 -17.922 1.00 49.06 185 ASN A N 1
ATOM 1473 C CA . ASN A 1 185 ? -4.314 -31.788 -18.452 1.00 49.06 185 ASN A CA 1
ATOM 1474 C C . ASN A 1 185 ? -4.468 -32.920 -17.428 1.00 49.06 185 ASN A C 1
ATOM 1476 O O . ASN A 1 185 ? -3.520 -33.673 -17.205 1.00 49.06 185 ASN A O 1
ATOM 1480 N N . GLU A 1 186 ? -5.632 -33.014 -16.787 1.00 52.28 186 GLU A N 1
ATOM 1481 C CA . GLU A 1 186 ? -6.056 -34.186 -16.018 1.00 52.28 186 GLU A CA 1
ATOM 1482 C C . GLU A 1 186 ? -6.168 -35.364 -16.997 1.00 52.28 186 GLU A C 1
ATOM 1484 O O . GLU A 1 186 ? -7.208 -35.621 -17.593 1.00 52.28 186 GLU A O 1
ATOM 1489 N N . GLY A 1 187 ? -5.031 -36.002 -17.267 1.00 47.84 187 GLY A N 1
ATOM 1490 C CA . GLY A 1 187 ? -4.897 -37.060 -18.268 1.00 47.84 187 GLY A CA 1
ATOM 1491 C C . GLY A 1 187 ? -3.698 -37.981 -18.053 1.00 47.84 187 GLY A C 1
ATOM 1492 O O . GLY A 1 187 ? -3.485 -38.890 -18.845 1.00 47.84 187 GLY A O 1
ATOM 1493 N N . SER A 1 188 ? -2.933 -37.800 -16.978 1.00 45.50 188 SER A N 1
ATOM 1494 C CA . SER A 1 188 ? -2.047 -38.841 -16.461 1.00 45.50 188 SER A CA 1
ATOM 1495 C C . SER A 1 188 ? -2.496 -39.147 -15.043 1.00 45.50 188 SER A C 1
ATOM 1497 O O . SER A 1 188 ? -2.116 -38.449 -14.101 1.00 45.50 188 SER A O 1
ATOM 1499 N N . ALA A 1 189 ? -3.358 -40.155 -14.912 1.00 43.19 189 ALA A N 1
ATOM 1500 C CA . ALA A 1 189 ? -3.567 -40.826 -13.644 1.00 43.19 189 ALA A CA 1
ATOM 1501 C C . ALA A 1 189 ? -2.183 -41.185 -13.089 1.00 43.19 189 ALA A C 1
ATOM 1503 O O . ALA A 1 189 ? -1.430 -41.942 -13.700 1.00 43.19 189 ALA A O 1
ATOM 1504 N N . PHE A 1 190 ? -1.810 -40.553 -11.982 1.00 40.12 190 PHE A N 1
ATOM 1505 C CA . PHE A 1 190 ? -0.730 -41.048 -11.156 1.00 40.12 190 PHE A CA 1
ATOM 1506 C C . PHE A 1 190 ? -1.310 -42.289 -10.480 1.00 40.12 190 PHE A C 1
ATOM 1508 O O . PHE A 1 190 ? -2.215 -42.159 -9.654 1.00 40.12 190 PHE A O 1
ATOM 1515 N N . ASP A 1 191 ? -0.876 -43.473 -10.912 1.00 39.00 191 ASP A N 1
ATOM 1516 C CA . ASP A 1 191 ? -1.226 -44.740 -10.275 1.00 39.00 191 ASP A CA 1
ATOM 1517 C C . ASP A 1 191 ? -0.771 -44.679 -8.814 1.00 39.00 191 ASP A C 1
ATOM 1519 O O . ASP A 1 191 ? 0.396 -44.884 -8.479 1.00 39.00 191 ASP A O 1
ATOM 1523 N N . VAL A 1 192 ? -1.708 -44.366 -7.920 1.00 44.47 192 VAL A N 1
ATOM 1524 C CA . VAL A 1 192 ? -1.567 -44.639 -6.493 1.00 44.47 192 VAL A CA 1
ATOM 1525 C C . VAL A 1 192 ? -1.954 -46.100 -6.306 1.00 44.47 192 VAL A C 1
ATOM 1527 O O . VAL A 1 192 ? -3.054 -46.425 -5.866 1.00 44.47 192 VAL A O 1
ATOM 1530 N N . SER A 1 193 ? -1.046 -47.000 -6.672 1.00 42.25 193 SER A N 1
ATOM 1531 C CA . SER A 1 193 ? -1.087 -48.376 -6.198 1.00 42.25 193 SER A CA 1
ATOM 1532 C C . SER A 1 193 ? 0.252 -48.726 -5.564 1.00 42.25 193 SER A C 1
ATOM 1534 O O . SER A 1 193 ? 1.266 -48.825 -6.250 1.00 42.25 193 SER A O 1
ATOM 1536 N N . ASN A 1 194 ? 0.177 -48.964 -4.255 1.00 36.41 194 ASN A N 1
ATOM 1537 C CA . ASN A 1 194 ? 1.154 -49.614 -3.384 1.00 36.41 194 ASN A CA 1
ATOM 1538 C C . ASN A 1 194 ? 2.308 -48.751 -2.859 1.00 36.41 194 ASN A C 1
ATOM 1540 O O . ASN A 1 194 ? 3.458 -48.919 -3.249 1.00 36.41 194 ASN A O 1
ATOM 1544 N N . ASP A 1 195 ? 2.002 -47.953 -1.836 1.00 36.34 195 ASP A N 1
ATOM 1545 C CA . ASP A 1 195 ? 2.889 -47.862 -0.673 1.00 36.34 195 ASP A CA 1
ATOM 1546 C C . ASP A 1 195 ? 2.048 -47.979 0.606 1.00 36.34 195 ASP A C 1
ATOM 1548 O O . ASP A 1 195 ? 1.553 -47.006 1.176 1.00 36.34 195 ASP A O 1
ATOM 1552 N N . THR A 1 196 ? 1.772 -49.224 0.994 1.00 44.19 196 THR A N 1
ATOM 1553 C CA . THR A 1 196 ? 1.355 -49.547 2.355 1.00 44.19 196 THR A CA 1
ATOM 1554 C C . THR A 1 196 ? 2.614 -49.758 3.184 1.00 44.19 196 THR A C 1
ATOM 1556 O O . THR A 1 196 ? 3.026 -50.900 3.380 1.00 44.19 196 THR A O 1
ATOM 1559 N N . ASP A 1 197 ? 3.189 -48.683 3.713 1.00 41.44 197 ASP A N 1
ATOM 1560 C CA . ASP A 1 197 ? 3.949 -48.780 4.955 1.00 41.44 197 ASP A CA 1
ATOM 1561 C C . ASP A 1 197 ? 3.391 -47.784 5.972 1.00 41.44 197 ASP A C 1
ATOM 1563 O O . ASP A 1 197 ? 3.560 -46.564 5.917 1.00 41.44 197 ASP A O 1
ATOM 1567 N N . GLY A 1 198 ? 2.586 -48.339 6.871 1.00 45.47 198 GLY A N 1
ATOM 1568 C CA . GLY A 1 198 ? 1.905 -47.597 7.905 1.00 45.47 198 GLY A CA 1
ATOM 1569 C C . GLY A 1 198 ? 2.872 -47.182 9.002 1.00 45.47 198 GLY A C 1
ATOM 1570 O O . GLY A 1 198 ? 3.386 -48.023 9.733 1.00 45.47 198 GLY A O 1
ATOM 1571 N N . LYS A 1 199 ? 2.979 -45.876 9.243 1.00 39.94 199 LYS A N 1
ATOM 1572 C CA . LYS A 1 199 ? 3.264 -45.352 10.582 1.00 39.94 199 LYS A CA 1
ATOM 1573 C C . LYS A 1 199 ? 2.265 -44.260 10.936 1.00 39.94 199 LYS A C 1
ATOM 1575 O O . LYS A 1 199 ? 2.361 -43.119 10.501 1.00 39.94 199 LYS A O 1
ATOM 1580 N N . LYS A 1 200 ? 1.288 -44.664 11.753 1.00 38.00 200 LYS A N 1
ATOM 1581 C CA . LYS A 1 200 ? 0.433 -43.783 12.551 1.00 38.00 200 LYS A CA 1
ATOM 1582 C C . LYS A 1 200 ? 1.317 -42.875 13.410 1.00 38.00 200 LYS A C 1
ATOM 1584 O O . LYS A 1 200 ? 2.078 -43.384 14.228 1.00 38.00 200 LYS A O 1
ATOM 1589 N N . ALA A 1 201 ? 1.150 -41.565 13.281 1.00 34.62 201 ALA A N 1
ATOM 1590 C CA . ALA A 1 201 ? 1.470 -40.631 14.351 1.00 34.62 201 ALA A CA 1
ATOM 1591 C C . ALA A 1 201 ? 0.166 -40.331 15.104 1.00 34.62 201 ALA A C 1
ATOM 1593 O O . ALA A 1 201 ? -0.797 -39.820 14.536 1.00 34.62 201 ALA A O 1
ATOM 1594 N N . THR A 1 202 ? 0.113 -40.765 16.357 1.00 41.44 202 THR A N 1
ATOM 1595 C CA . THR A 1 202 ? -0.929 -40.457 17.340 1.00 41.44 202 THR A CA 1
ATOM 1596 C C . THR A 1 202 ? -0.631 -39.135 18.042 1.00 41.44 202 THR A C 1
ATOM 1598 O O . THR A 1 202 ? 0.529 -38.926 18.381 1.00 41.44 202 THR A O 1
ATOM 1601 N N . ALA A 1 203 ? -1.706 -38.366 18.274 1.00 39.34 203 ALA A N 1
ATOM 1602 C CA . ALA A 1 203 ? -1.931 -37.270 19.235 1.00 39.34 203 ALA A CA 1
ATOM 1603 C C . ALA A 1 203 ? -0.789 -36.273 19.494 1.00 39.34 203 ALA A C 1
ATOM 1605 O O . ALA A 1 203 ? 0.179 -36.635 20.196 1.00 39.34 203 ALA A O 1
#

Secondary structure (DSSP, 8-state):
-----------------------THHHHHHHHHHHHHHHHTT----SSTTHHHHTT----GGGGGS-----SEEEEPPSS-HHHHHHHHTTS-EEEEE---SHHHHT--SSEE-----S---EEEEEEEEEEETTEEEEEEE-SS-TTSTBTTEEEEE-S-SSTT-GGGTTTSEEEEE-PPP---S-----------------

Sequence (203 aa):
MAPLFIFLLLIFLSLTSSSLSIPIQYESETRQIFEGWLIKHSKSYNNNTNEKEERYRVCDTNKLSSRVVSIDGYRFVNPRNENSLKKAVANQPVSVAIEAFGPDFQLYTSGIYDGVCGISLDHAVTAIGYGTEAGEDYWLVKNSWGENWGEEGYVRIKRNTNPPHGKCGIAMFATYPIKKKRHVNEGSAFDVSNDTDGKKATA

Foldseek 3Di:
DDDDDDDDDPDDPPDPPPPPPPDPVVLVVVLVVVVVVCVVVVHDDDPPPDCSVVVSDDDDCVCVPDDDDDFPFKDWFDFLALVSVQVVLVVAKKKFFFFQPDPQNQQAAEDADPDDADQPTDDIWIFNHWDADPNWTWTWIAADPALNHHPGRIHTYTAPDPGSCGHRSRRGTMMDTHDDDPPPPPPDPPPPDDDPDDDDDDD

Organism: NCBI:txid325984